Protein 6H26 (pdb70)

B-factor: mean 22.69, std 11.05, range [9.01, 109.98]

Nearest PDB structures (foldseek):
  6h26-assembly1_A-2  TM=1.004E+00  e=1.881E-58  Oryctolagus cuniculus
  8it4-assembly1_A  TM=9.981E-01  e=3.079E-47  Homo sapiens
  6isn-assembly1_B  TM=9.881E-01  e=1.073E-46  Homo sapiens
  4odi-assembly1_C  TM=9.569E-01  e=5.413E-38  Toxoplasma gondii ME49
  1fzt-assembly1_A  TM=9.181E-01  e=1.938E-24  Schizosaccharomyces pombe

Solvent-accessible surface area: 12271 Å² total; per-residue (Å²): 84,80,25,51,0,0,0,0,65,14,1,42,0,48,24,72,112,79,74,52,52,12,0,5,52,36,2,59,12,8,164,123,0,30,109,20,0,114,87,2,2,82,12,0,114,119,48,182,16,97,3,42,18,0,4,0,0,28,0,83,1,0,23,92,0,0,132,27,0,6,94,34,19,123,14,136,191,8,70,44,57,112,13,30,49,0,0,17,25,0,37,0,8,5,1,9,34,31,139,75,74,1,24,95,137,49,31,132,128,70,20,98,87,30,147,168,16,21,83,77,56,4,32,81,4,80,137,191,22,118,55,46,98,66,5,15,137,51,212,94,12,86,75,26,148,141,86,51,63,20,72,24,3,2,3,114,63,0,16,66,20,1,45,44,19,4,74,122,85,0,8,67,50,0,124,71,44,78,84,0,0,0,0,0,0,6,15,0,0,38,1,1,0,35,84,12,78,70,40,65,65,123,32,0,58,121,42,113,5,23,43,0,14,0,0,3,0,42,0,40,139,84,16,137,22,62,118,114,34,125,20,13,32,80,158,98,14,31,135,117,23,126,184

Sequence (243 aa):
ATHRLVMMVVRHGESTWNQENRFCGWFDAELSEKGAEEEAKRRGAVAIKDAKMMEFDICYTSVLKRAIRTLWTILDGTDDQMWLPVVRTWRLNERRHYGGLTGLNKAETAAKHGEEQVKIWRRSFDIPPPPMDEKHPYYTSISKERRYAGLKPGELPTCESLKDTIARALLPFWNEEEIAPQIKAGKRVLIAAHGNSLRGIVKHLEGMMSDQAIMMELNLPTGIPIVYEELDQALKPTKPMRFLGDEETVRKAME

InterPro domains:
  IPR001345 Phosphoglycerate/bisphosphoglycerate mutase, active site [PS00175] (8-17)
  IPR005952 Phosphoglycerate mutase 1 [MF_01039] (3-233)
  IPR005952 Phosphoglycerate mutase 1 [PTHR11931] (3-251)
  IPR005952 Phosphoglycerate mutase 1 [TIGR01258] (5-251)
  IPR013078 Histidine phosphatase superfamily, clade-1 [PF00300] (6-212)
  IPR013078 Histidine phosphatase superfamily, clade-1 [SM00855] (5-193)
  IPR013078 Histidine phosphatase superfamily, clade-1 [cd07067] (5-228)
  IPR029033 Histidine phosphatase superfamily [G3DSA:3.40.50.1240] (1-253)
  IPR029033 Histidine phosphatase superfamily [SSF53254] (4-242)

Organism: Oryctolagus cuniculus (NCBI:txid9986)

Radius of gyration: 17.58 Å; Cα contacts (8 Å, |Δi|>4): 487; chains: 1; bounding box: 44×36×47 Å

Foldseek 3Di:
DQFKEKEAAFDDFPVVVVQAAAFQPQTARDPVRLVLLLQQLVLCLVVVDDFAEEEEEPRVSLVVSVVSNCVSNVNNVHHYYYYNLQTGFHQALSHGPHPVRCCVVPNDVRVVCLLQDQFDKHYFNDPPRPCCCVGVVPVVCVPPDPPLRGRIGHLNRSLVSLVVCCVPPVVVCRLVVGHYYYRGHLSSVLSVVCVQAVDDSNVSSVDGQDHSWMWMFDADNVRHGPDDIATTGDPVVRVVRVD

Secondary structure (DSSP, 8-state):
--EEEEEEE---BHHHHTTB--TTS-PPBPHHHHHHHHHHHHHHHHTT---SEEEE-SSHHHHHHHHHHHHHTT-TTS-EEE-GGGSPP--GGGTT-BHHHHHHHH-HHHHHHHHH-SSPPPPP--TTSTTHHHHHT-GGGTTSPTT-S-S---HHHHHHHHHHHIIIIIHHHHHTT--EEEEE-HHHHHHHHHHHHT--HHHHHT--PPBS--EEEEE-TTS-BSS--EE-S-HHHHHHHH-

CATH classification: 3.40.50.1240

Structure (mmCIF, N/CA/C/O backbone):
data_6H26
#
_entry.id   6H26
#
_cell.length_a   71.308
_cell.length_b   71.308
_cell.length_c   112.480
_cell.angle_alpha   90.00
_cell.angle_beta   90.00
_cell.angle_gamma   90.00
#
_symmetry.space_group_name_H-M   'P 41 21 2'
#
loop_
_entity.id
_entity.type
_entity.pdbx_description
1 polymer 'Phosphoglycerate mutase'
2 non-polymer 1,2-ETHANEDIOL
3 non-polymer 'CHLORIDE ION'
4 water water
#
loop_
_atom_site.group_PDB
_atom_site.id
_atom_site.type_symbol
_atom_site.label_atom_id
_atom_site.label_alt_id
_atom_site.label_comp_id
_atom_site.label_asym_id
_atom_site.label_entity_id
_atom_site.label_seq_id
_atom_site.pdbx_PDB_ins_code
_atom_site.Cartn_x
_atom_site.Cartn_y
_atom_site.Cartn_z
_atom_site.occupancy
_atom_site.B_iso_or_equiv
_atom_site.auth_seq_id
_atom_site.auth_comp_id
_atom_site.auth_asym_id
_atom_site.auth_atom_id
_atom_site.pdbx_PDB_model_num
ATOM 1 N N . ALA A 1 2 ? -2.478 18.050 55.226 1.00 30.26 2 ALA A N 1
ATOM 2 C CA . ALA A 1 2 ? -2.419 17.146 54.070 1.00 28.18 2 ALA A CA 1
ATOM 3 C C . ALA A 1 2 ? -3.737 16.429 53.818 1.00 26.35 2 ALA A C 1
ATOM 4 O O . ALA A 1 2 ? -4.298 15.828 54.722 1.00 29.26 2 ALA A O 1
ATOM 11 N N . THR A 1 3 ? -4.194 16.455 52.563 1.00 23.13 3 THR A N 1
ATOM 12 C CA . THR A 1 3 ? -5.474 15.896 52.151 1.00 21.41 3 THR A CA 1
ATOM 13 C C . THR A 1 3 ? -5.329 14.949 50.955 1.00 18.85 3 THR A C 1
ATOM 14 O O . THR A 1 3 ? -6.111 14.000 50.822 1.00 22.79 3 THR A O 1
ATOM 25 N N . HIS A 1 4 ? -4.365 15.196 50.067 1.00 16.86 4 HIS A N 1
ATOM 26 C CA . HIS A 1 4 ? -4.256 14.471 48.808 1.00 15.58 4 HIS A CA 1
ATOM 27 C C . HIS A 1 4 ? -2.834 13.972 48.616 1.00 15.77 4 HIS A C 1
ATOM 28 O O . HIS A 1 4 ? -1.875 14.649 48.982 1.00 18.76 4 HIS A O 1
ATOM 42 N N . ARG A 1 5 ? -2.696 12.812 48.011 1.00 15.06 5 ARG A N 1
ATOM 43 C CA . ARG A 1 5 ? -1.400 12.227 47.750 1.00 14.58 5 ARG A CA 1
ATOM 44 C C . ARG A 1 5 ? -1.213 12.220 46.234 1.00 13.53 5 ARG A C 1
ATOM 45 O O . ARG A 1 5 ? -2.084 11.722 45.515 1.00 13.59 5 ARG A O 1
ATOM 66 N N . LEU A 1 6 ? -0.077 12.742 45.766 1.00 13.37 6 LEU A N 1
ATOM 67 C CA . LEU A 1 6 ? 0.303 12.742 44.355 1.00 12.13 6 LEU A CA 1
ATOM 68 C C . LEU A 1 6 ? 1.609 11.993 44.204 1.00 11.88 6 LEU A C 1
ATOM 69 O O . LEU A 1 6 ? 2.519 12.186 44.999 1.00 13.28 6 LEU A O 1
ATOM 85 N N . VAL A 1 7 ? 1.721 11.151 43.179 1.00 12.08 7 VAL A N 1
ATOM 86 C CA . VAL A 1 7 ? 2.947 10.417 42.900 1.00 11.09 7 VAL A CA 1
ATOM 87 C C . VAL A 1 7 ? 3.411 10.757 41.497 1.00 10.66 7 VAL A C 1
ATOM 88 O O . VAL A 1 7 ? 2.606 10.752 40.564 1.00 11.56 7 VAL A O 1
ATOM 101 N N . MET A 1 8 ? 4.698 11.024 41.348 1.00 10.84 8 MET A N 1
ATOM 102 C CA A MET A 1 8 ? 5.301 11.282 40.050 0.63 11.18 8 MET A CA 1
ATOM 103 C CA B MET A 1 8 ? 5.292 11.277 40.043 0.37 12.18 8 MET A CA 1
ATOM 104 C C . MET A 1 8 ? 6.523 10.394 39.876 1.00 11.24 8 MET A C 1
ATOM 105 O O . MET A 1 8 ? 7.195 10.050 40.846 1.00 12.59 8 MET A O 1
ATOM 130 N N . VAL A 1 9 ? 6.813 10.020 38.637 1.00 11.74 9 VAL A N 1
ATOM 131 C CA A VAL A 1 9 ? 7.989 9.230 38.344 0.38 11.70 9 VAL A CA 1
ATOM 132 C CA B VAL A 1 9 ? 7.970 9.195 38.318 0.62 12.29 9 VAL A CA 1
ATOM 133 C C . VAL A 1 9 ? 8.590 9.721 37.034 1.00 11.61 9 VAL A C 1
ATOM 134 O O . VAL A 1 9 ? 7.900 9.872 36.026 1.00 11.86 9 VAL A O 1
ATOM 157 N N . ARG A 1 10 ? 9.881 9.967 37.055 1.00 11.79 10 ARG A N 1
ATOM 158 C CA . ARG A 1 10 ? 10.677 10.243 35.880 1.00 12.53 10 ARG A CA 1
ATOM 159 C C . ARG A 1 10 ? 11.107 8.898 35.302 1.00 13.28 10 ARG A C 1
ATOM 160 O O . ARG A 1 10 ? 11.612 8.038 36.022 1.00 16.56 10 ARG A O 1
ATOM 181 N N . HIS A 1 11 ? 10.963 8.723 33.999 1.00 13.22 11 HIS A N 1
ATOM 182 C CA . HIS A 1 11 ? 11.391 7.471 33.396 1.00 15.71 11 HIS A CA 1
ATOM 183 C C . HIS A 1 11 ? 12.882 7.253 33.576 1.00 17.36 11 HIS A C 1
ATOM 184 O O . HIS A 1 11 ? 13.651 8.179 33.761 1.00 18.60 11 HIS A O 1
ATOM 198 N N . GLY A 1 12 ? 13.271 5.994 33.492 1.00 26.00 12 GLY A N 1
ATOM 199 C CA . GLY A 1 12 ? 14.658 5.613 33.551 1.00 28.82 12 GLY A CA 1
ATOM 200 C C . GLY A 1 12 ? 15.386 5.829 32.240 1.00 26.13 12 GLY A C 1
ATOM 201 O O . GLY A 1 12 ? 14.874 6.370 31.262 1.00 25.14 12 GLY A O 1
ATOM 205 N N . GLU A 1 13 ? 16.617 5.375 32.248 1.00 28.19 13 GLU A N 1
ATOM 206 C CA . GLU A 1 13 ? 17.557 5.619 31.188 1.00 27.23 13 GLU A CA 1
ATOM 207 C C . GLU A 1 13 ? 16.992 5.177 29.845 1.00 23.81 13 GLU A C 1
ATOM 208 O O . GLU A 1 13 ? 16.407 4.089 29.720 1.00 20.96 13 GLU A O 1
ATOM 220 N N . SER A 1 14 ? 17.152 6.048 28.850 1.00 23.98 14 SER A N 1
ATOM 221 C CA . SER A 1 14 ? 16.884 5.718 27.459 1.00 23.03 14 SER A CA 1
ATOM 222 C C . SER A 1 14 ? 18.149 5.212 26.774 1.00 25.32 14 SER A C 1
ATOM 223 O O . SER A 1 14 ? 19.252 5.281 27.315 1.00 29.55 14 SER A O 1
ATOM 231 N N . THR A 1 15 ? 17.970 4.690 25.562 1.00 23.77 15 THR A N 1
ATOM 232 C CA . THR A 1 15 ? 19.116 4.256 24.758 1.00 27.30 15 THR A CA 1
ATOM 233 C C . THR A 1 15 ? 20.043 5.415 24.398 1.00 30.99 15 THR A C 1
ATOM 234 O O . THR A 1 15 ? 21.258 5.227 24.280 1.00 34.85 15 THR A O 1
ATOM 24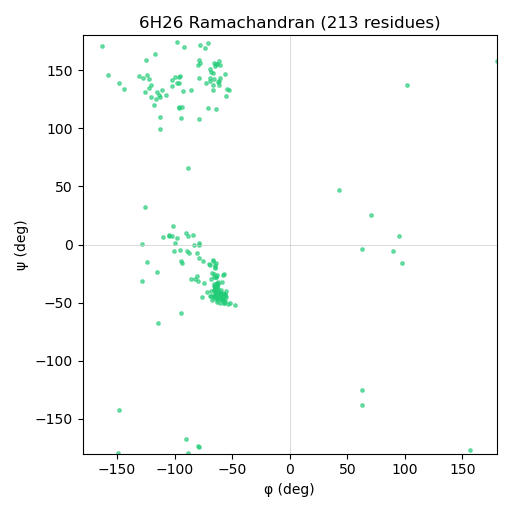5 N N . TRP A 1 16 ? 19.496 6.613 24.201 1.00 31.11 16 TRP A N 1
ATOM 246 C CA . TRP A 1 16 ? 20.319 7.752 23.822 1.00 34.30 16 TRP A CA 1
ATOM 247 C C . TRP A 1 16 ? 21.028 8.379 25.012 1.00 42.85 16 TRP A C 1
ATOM 248 O O . TRP A 1 16 ? 22.087 8.987 24.839 1.00 38.56 16 TRP A O 1
ATOM 269 N N . ASN A 1 17 ? 20.479 8.264 26.220 1.00 54.58 17 ASN A N 1
ATOM 270 C CA . ASN A 1 17 ? 21.211 8.756 27.382 1.00 67.38 17 ASN A CA 1
ATOM 271 C C . ASN A 1 17 ? 22.558 8.057 27.504 1.00 67.04 17 ASN A C 1
ATOM 272 O O . ASN A 1 17 ? 23.542 8.664 27.944 1.00 65.86 17 ASN A O 1
ATOM 283 N N . GLN A 1 18 ? 22.631 6.797 27.080 1.00 66.68 18 GLN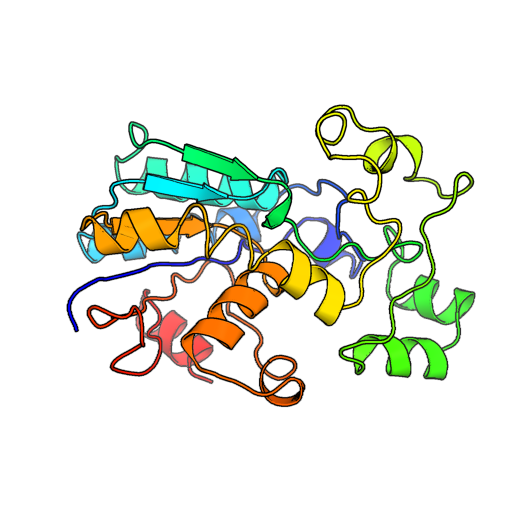 A N 1
ATOM 284 C CA . GLN A 1 18 ? 23.896 6.075 27.108 1.00 65.54 18 GLN A CA 1
ATOM 285 C C . GLN A 1 18 ? 24.890 6.647 26.103 1.00 55.49 18 GLN A C 1
ATOM 286 O O . GLN A 1 18 ? 26.101 6.584 26.329 1.00 54.74 18 GLN A O 1
ATOM 300 N N . GLU A 1 19 ? 24.401 7.204 24.997 1.00 45.61 19 GLU A N 1
ATOM 301 C CA . GLU A 1 19 ? 25.233 7.836 23.978 1.00 38.24 19 GLU A CA 1
ATOM 302 C C . GLU A 1 19 ? 25.459 9.322 24.244 1.00 33.58 19 GLU A C 1
ATOM 303 O O . GLU A 1 19 ? 26.000 10.019 23.377 1.00 32.09 19 GLU A O 1
ATOM 315 N N . ASN A 1 20 ? 25.067 9.803 25.421 1.00 31.89 20 ASN A N 1
ATOM 316 C CA . ASN A 1 20 ? 25.071 11.219 25.763 1.00 34.43 20 ASN A CA 1
ATOM 317 C C . ASN A 1 20 ? 24.547 12.050 24.603 1.00 26.17 20 ASN A C 1
ATOM 318 O O . ASN A 1 20 ? 25.103 13.083 24.241 1.00 27.35 20 ASN A O 1
ATOM 329 N N . ARG A 1 21 ? 23.418 11.604 24.048 1.00 21.62 21 ARG A N 1
ATOM 330 C CA . ARG A 1 21 ? 22.808 12.229 22.883 1.00 20.47 21 ARG A CA 1
ATOM 331 C C . ARG A 1 21 ? 21.508 12.900 23.294 1.00 19.91 21 ARG A C 1
ATOM 332 O O . ARG A 1 21 ? 20.702 12.309 24.012 1.00 22.55 21 ARG A O 1
ATOM 353 N N . PHE A 1 22 ? 21.317 14.141 22.850 1.00 19.41 22 PHE A N 1
ATOM 354 C CA . PHE A 1 22 ? 20.101 14.881 23.152 1.00 19.42 22 PHE A CA 1
ATOM 355 C C . PHE A 1 22 ? 18.913 14.172 22.515 1.00 19.34 22 PHE A C 1
ATOM 356 O O . PHE A 1 22 ? 18.835 14.087 21.286 1.00 21.05 22 PHE A O 1
ATOM 373 N N . CYS A 1 23 ? 17.964 13.684 23.310 1.00 17.84 23 CYS A N 1
ATOM 374 C CA . CYS A 1 23 ? 16.797 13.015 22.740 1.00 17.99 23 CYS A CA 1
ATOM 375 C C . CYS A 1 23 ? 15.659 14.007 22.595 1.00 15.20 23 CYS A C 1
ATOM 376 O O . CYS A 1 23 ? 15.181 14.234 21.489 1.00 18.41 23 CYS A O 1
ATOM 384 N N . GLY A 1 24 ? 15.219 14.618 23.681 1.00 15.56 24 GLY A N 1
ATOM 385 C CA . GLY A 1 24 ? 14.140 15.582 23.539 1.00 15.32 24 GLY A CA 1
ATOM 386 C C . GLY A 1 24 ? 12.887 14.897 23.029 1.00 14.09 24 GLY A C 1
ATOM 387 O O . GLY A 1 24 ? 12.391 13.939 23.624 1.00 14.78 24 GLY A O 1
ATOM 391 N N . TRP A 1 25 ? 12.350 15.394 21.931 1.00 13.76 25 TRP A N 1
ATOM 392 C CA . TRP A 1 25 ? 11.178 14.817 21.318 1.00 13.71 25 TRP A CA 1
ATOM 393 C C . TRP A 1 25 ? 11.495 13.639 20.415 1.00 14.50 25 TRP A C 1
ATOM 394 O O . TRP A 1 25 ? 10.576 13.035 19.871 1.00 15.19 25 TRP A O 1
ATOM 415 N N . PHE A 1 26 ? 12.757 13.256 20.251 1.00 14.14 26 PHE A N 1
ATOM 416 C CA . PHE A 1 26 ? 13.035 11.987 19.601 1.00 13.88 26 PHE A CA 1
ATOM 417 C C . PHE A 1 26 ? 12.532 10.875 20.507 1.00 13.70 26 PHE A C 1
ATOM 418 O O . PHE A 1 26 ? 12.767 10.899 21.712 1.00 13.37 26 PHE A O 1
ATOM 435 N N . ASP A 1 27 ? 11.815 9.927 19.929 1.00 13.65 27 ASP A N 1
ATOM 436 C CA . ASP A 1 27 ? 11.067 8.931 20.690 1.00 13.24 27 ASP A CA 1
ATOM 437 C C . ASP A 1 27 ? 11.947 7.714 20.998 1.00 13.56 27 ASP A C 1
ATOM 438 O O . ASP A 1 27 ? 11.668 6.589 20.589 1.00 15.91 27 ASP A O 1
ATOM 447 N N . ALA A 1 28 ? 12.974 7.949 21.809 1.00 14.12 28 ALA A N 1
ATOM 448 C CA . ALA A 1 28 ? 13.940 6.922 22.193 1.00 15.87 28 ALA A CA 1
ATOM 449 C C . ALA A 1 28 ? 13.329 5.854 23.102 1.00 14.58 28 ALA A C 1
ATOM 450 O O . ALA A 1 28 ? 12.502 6.136 23.960 1.00 14.53 28 ALA A O 1
ATOM 457 N N . GLU A 1 29 ? 13.758 4.618 22.922 1.00 16.15 29 GLU A N 1
ATOM 458 C CA . GLU A 1 29 ? 13.286 3.519 23.736 1.00 16.83 29 GLU A CA 1
ATOM 459 C C . GLU A 1 29 ? 13.988 3.530 25.097 1.00 15.95 29 GLU A C 1
ATOM 460 O O . GLU A 1 29 ? 15.085 4.065 25.233 1.00 17.07 29 GLU A O 1
ATOM 472 N N . LEU A 1 30 ? 13.349 2.925 26.119 1.00 18.14 30 LEU A N 1
ATOM 473 C CA . LEU A 1 30 ? 14.068 2.606 27.358 1.00 20.46 30 LEU A CA 1
ATOM 474 C C . LEU A 1 30 ? 15.221 1.664 27.103 1.00 21.33 30 LEU A C 1
ATOM 475 O O . LEU A 1 30 ? 15.102 0.729 26.323 1.00 21.64 30 LEU A O 1
ATOM 491 N N . SER A 1 31 ? 16.319 1.861 27.826 1.00 20.01 31 SER A N 1
ATOM 492 C CA . SER A 1 31 ? 17.357 0.851 27.847 1.00 22.75 31 SER A CA 1
ATOM 493 C C . SER A 1 31 ? 16.918 -0.270 28.775 1.00 23.05 31 SER A C 1
ATOM 494 O O . SER A 1 31 ? 15.923 -0.163 29.503 1.00 22.36 31 SER A O 1
ATOM 502 N N . GLU A 1 32 ? 17.683 -1.357 28.764 1.00 25.76 32 GLU A N 1
ATOM 503 C CA . GLU A 1 32 ? 17.432 -2.422 29.725 1.00 24.55 32 GLU A CA 1
ATOM 504 C C . GLU A 1 32 ? 17.510 -1.885 31.145 1.00 23.02 32 GLU A C 1
ATOM 505 O O . GLU A 1 32 ? 16.682 -2.222 31.997 1.00 23.21 32 GLU A O 1
ATOM 517 N N . LYS A 1 33 ? 18.503 -1.050 31.427 1.00 23.38 33 LYS A N 1
ATOM 518 C CA . LYS A 1 33 ? 18.600 -0.477 32.763 1.00 24.10 33 LYS A CA 1
ATOM 519 C C . LYS A 1 33 ? 17.360 0.337 33.087 1.00 22.01 33 LYS A C 1
ATOM 520 O O . LYS A 1 33 ? 16.813 0.245 34.188 1.00 20.68 33 LYS A O 1
ATOM 539 N N . GLY A 1 34 ? 16.896 1.136 32.134 1.00 19.34 34 GLY A N 1
ATOM 540 C CA . GLY A 1 34 ? 15.709 1.936 32.372 1.00 18.06 34 GLY A CA 1
ATOM 541 C C . GLY A 1 34 ? 14.459 1.117 32.624 1.00 18.23 34 GLY A C 1
ATOM 542 O O . GLY A 1 34 ? 13.606 1.496 33.419 1.00 16.57 34 GLY A O 1
ATOM 546 N N . ALA A 1 35 ? 14.316 0.011 31.922 1.00 17.11 35 ALA A N 1
ATOM 547 C CA . ALA A 1 35 ? 13.202 -0.888 32.184 1.00 16.96 35 ALA A CA 1
ATOM 548 C C . ALA A 1 35 ? 13.285 -1.499 33.576 1.00 16.65 35 ALA A C 1
ATOM 549 O O . ALA A 1 35 ? 12.266 -1.626 34.263 1.00 17.57 35 ALA A O 1
ATOM 556 N N . GLU A 1 36 ? 14.493 -1.867 34.020 1.00 16.46 36 GLU A N 1
ATOM 557 C CA . GLU A 1 36 ? 14.649 -2.400 35.367 1.00 16.24 36 GLU A CA 1
ATOM 558 C C . GLU A 1 36 ? 14.323 -1.343 36.417 1.00 15.84 36 GLU A C 1
ATOM 559 O O . GLU A 1 36 ? 13.747 -1.662 37.460 1.00 16.97 36 GLU A O 1
ATOM 580 N N . GLU A 1 37 ? 14.714 -0.089 36.172 1.00 15.78 37 GLU A N 1
ATOM 581 C CA A GLU A 1 37 ? 14.357 0.997 37.084 0.86 16.15 37 GLU A CA 1
ATOM 582 C CA B GLU A 1 37 ? 14.360 0.989 37.089 0.14 15.51 37 GLU A CA 1
ATOM 583 C C . GLU A 1 37 ? 12.850 1.147 37.192 1.00 15.75 37 GLU A C 1
ATOM 584 O O . GLU A 1 37 ? 12.317 1.372 38.277 1.00 16.36 37 GLU A O 1
ATOM 606 N N . ALA A 1 38 ? 12.150 1.043 36.069 1.00 15.21 38 ALA A N 1
ATOM 607 C CA . ALA A 1 38 ? 10.696 1.122 36.108 1.00 14.12 38 ALA A CA 1
ATOM 608 C C . ALA A 1 38 ? 10.122 -0.017 36.930 1.00 13.95 38 ALA A C 1
ATOM 609 O O . ALA A 1 38 ? 9.174 0.174 37.688 1.00 15.16 38 ALA A O 1
ATOM 616 N N . LYS A 1 39 ? 10.656 -1.224 36.750 1.00 14.20 39 LYS A N 1
ATOM 617 C CA . LYS A 1 39 ? 10.170 -2.346 37.543 1.00 14.03 39 LYS A CA 1
ATOM 618 C C . LYS A 1 39 ? 10.427 -2.142 39.034 1.00 13.96 39 LYS A C 1
ATOM 619 O O . LYS A 1 39 ? 9.582 -2.496 39.872 1.00 14.75 39 LYS A O 1
ATOM 638 N N A ARG A 1 40 ? 11.600 -1.609 39.382 0.51 14.51 40 ARG A N 1
ATOM 639 N N B ARG A 1 40 ? 11.589 -1.586 39.393 0.49 15.73 40 ARG A N 1
ATOM 640 C CA A ARG A 1 40 ? 11.911 -1.291 40.774 0.51 14.48 40 ARG A CA 1
ATOM 641 C CA B ARG A 1 40 ? 11.873 -1.334 40.805 0.49 16.64 40 ARG A CA 1
ATOM 642 C C A ARG A 1 40 ? 10.887 -0.317 41.349 0.51 13.66 40 ARG A C 1
ATOM 643 C C B ARG A 1 40 ? 10.931 -0.287 41.386 0.49 15.11 40 ARG A C 1
ATOM 644 O O A ARG A 1 40 ? 10.347 -0.520 42.436 0.51 13.53 40 ARG A O 1
ATOM 645 O O B ARG A 1 40 ? 10.526 -0.387 42.547 0.49 16.68 40 ARG A O 1
ATOM 686 N N . GLY A 1 41 ? 10.561 0.727 40.600 1.00 13.91 41 GLY A N 1
ATOM 687 C CA . GLY A 1 41 ? 9.587 1.680 41.101 1.00 14.19 41 GLY A CA 1
ATOM 688 C C . GLY A 1 41 ? 8.218 1.050 41.264 1.00 13.72 41 GLY A C 1
ATOM 689 O O . GLY A 1 41 ? 7.506 1.363 42.212 1.00 14.91 41 GLY A O 1
ATOM 693 N N . ALA A 1 42 ? 7.846 0.151 40.345 1.00 13.80 42 ALA A N 1
ATOM 694 C CA . ALA A 1 42 ? 6.574 -0.551 40.454 1.00 13.81 42 ALA A CA 1
ATOM 695 C C . ALA A 1 42 ? 6.522 -1.365 41.739 1.00 14.07 42 ALA A C 1
ATOM 696 O O . ALA A 1 42 ? 5.509 -1.352 42.448 1.00 14.86 42 ALA A O 1
ATOM 703 N N . VAL A 1 43 ? 7.606 -2.083 42.050 1.00 13.83 43 VAL A N 1
ATOM 704 C CA . VAL A 1 43 ? 7.648 -2.878 43.271 1.00 14.96 43 VAL A CA 1
ATOM 705 C C . VAL A 1 43 ? 7.469 -1.986 44.487 1.00 15.65 43 VAL A C 1
ATOM 706 O O . VAL A 1 43 ? 6.760 -2.340 45.431 1.00 17.38 43 VAL A O 1
ATOM 719 N N . ALA A 1 44 ? 8.108 -0.819 44.486 1.00 15.06 44 ALA A N 1
ATOM 720 C CA . ALA A 1 44 ? 8.006 0.084 45.626 1.00 16.01 44 ALA A CA 1
ATOM 721 C C . ALA A 1 44 ? 6.583 0.586 45.814 1.00 15.22 44 ALA A C 1
ATOM 722 O O . ALA A 1 44 ? 6.096 0.669 46.934 1.00 17.07 44 ALA A O 1
ATOM 729 N N . ILE A 1 45 ? 5.902 0.920 44.722 1.00 14.01 45 ILE A N 1
ATOM 730 C CA . ILE A 1 45 ? 4.525 1.372 44.799 1.00 15.27 45 ILE A CA 1
ATOM 731 C C . ILE A 1 45 ? 3.626 0.246 45.299 1.00 15.35 45 ILE A C 1
ATOM 732 O O . ILE A 1 45 ? 2.768 0.466 46.152 1.00 16.42 45 ILE A O 1
ATOM 748 N N . LYS A 1 46 ? 3.811 -0.970 44.772 1.00 16.13 46 LYS A N 1
ATOM 749 C CA . LYS A 1 46 ? 3.023 -2.113 45.207 1.00 17.65 46 LYS A CA 1
ATOM 750 C C . LYS A 1 46 ? 3.246 -2.378 46.685 1.00 16.84 46 LYS A C 1
ATOM 751 O O . LYS A 1 46 ? 2.298 -2.645 47.427 1.00 20.18 46 LYS A O 1
ATOM 770 N N . ASP A 1 47 ? 4.497 -2.290 47.135 1.00 15.99 47 ASP A N 1
ATOM 771 C CA . ASP A 1 47 ? 4.810 -2.597 48.523 1.00 17.55 47 ASP A CA 1
ATOM 772 C C . ASP A 1 47 ? 4.179 -1.602 49.472 1.00 19.18 47 ASP A C 1
ATOM 773 O O . ASP A 1 47 ? 3.780 -1.977 50.574 1.00 21.20 47 ASP A O 1
ATOM 782 N N . ALA A 1 48 ? 4.076 -0.343 49.046 1.00 18.45 48 ALA A N 1
ATOM 783 C CA . ALA A 1 48 ? 3.431 0.717 49.799 1.00 19.92 48 ALA A CA 1
ATOM 784 C C . ALA A 1 48 ? 1.911 0.668 49.700 1.00 19.85 48 ALA A C 1
ATOM 785 O O . ALA A 1 48 ? 1.249 1.486 50.343 1.00 22.59 48 ALA A O 1
ATOM 792 N N . LYS A 1 49 ? 1.359 -0.293 48.951 1.00 19.61 49 LYS A N 1
ATOM 793 C CA . LYS A 1 49 ? -0.086 -0.493 48.804 1.00 21.50 49 LYS A CA 1
ATOM 794 C C . LYS A 1 49 ? -0.765 0.737 48.235 1.00 19.64 49 LYS A C 1
ATOM 795 O O . LYS A 1 49 ? -1.913 1.022 48.547 1.00 23.61 49 LYS A O 1
ATOM 814 N N A MET A 1 50 ? -0.062 1.478 47.393 0.27 17.07 50 MET A N 1
ATOM 815 N N B MET A 1 50 ? -0.061 1.472 47.383 0.73 17.08 50 MET A N 1
ATOM 816 C CA A MET A 1 50 ? -0.584 2.731 46.872 0.27 16.62 50 MET A CA 1
ATOM 817 C CA B MET A 1 50 ? -0.580 2.726 46.852 0.73 16.61 50 MET A CA 1
ATOM 818 C C A MET A 1 50 ? -1.455 2.462 45.659 0.27 15.20 50 MET A C 1
ATOM 819 C C B MET A 1 50 ? -1.465 2.455 45.655 0.73 15.21 50 MET A C 1
ATOM 820 O O A MET A 1 50 ? -0.988 1.927 44.651 0.27 19.34 50 MET A O 1
ATOM 821 O O B MET A 1 50 ? -1.005 1.933 44.641 0.73 19.35 50 MET A O 1
ATOM 848 N N . GLU A 1 51 ? -2.705 2.864 45.762 1.00 14.27 51 GLU A N 1
ATOM 849 C CA . GLU A 1 51 ? -3.665 2.808 44.694 1.00 14.12 51 GLU A CA 1
ATOM 850 C C . GLU A 1 51 ? -3.735 4.156 44.005 1.00 13.98 51 GLU A C 1
ATOM 851 O O . GLU A 1 51 ? -3.726 5.200 44.662 1.00 14.48 51 GLU A O 1
ATOM 863 N N . PHE A 1 52 ? -3.940 4.124 42.698 1.00 12.42 52 PHE A N 1
ATOM 864 C CA . PHE A 1 52 ? -4.232 5.311 41.922 1.00 10.90 52 PHE A CA 1
ATOM 865 C C . PHE A 1 52 ? -5.620 5.186 41.300 1.00 11.35 52 PHE A C 1
ATOM 866 O O . PHE A 1 52 ? -6.198 4.090 41.212 1.00 13.06 52 PHE A O 1
ATOM 883 N N . ASP A 1 53 ? -6.137 6.332 40.849 1.00 11.33 53 ASP A N 1
ATOM 884 C CA . ASP A 1 53 ? -7.405 6.413 40.142 1.00 11.57 53 ASP A CA 1
ATOM 885 C C . ASP A 1 53 ? -7.265 6.884 38.705 1.00 11.27 53 ASP A C 1
ATOM 886 O O . ASP A 1 53 ? -8.146 6.601 37.894 1.00 12.66 53 ASP A O 1
ATOM 895 N N . ILE A 1 54 ? -6.198 7.603 38.370 1.00 10.88 54 ILE A N 1
ATOM 896 C CA . ILE A 1 54 ? -5.989 8.111 37.017 1.00 10.72 54 ILE A CA 1
ATOM 897 C C . ILE A 1 54 ? -4.510 8.372 36.848 1.00 10.25 54 ILE A C 1
ATOM 898 O O . ILE A 1 54 ? -3.827 8.752 37.791 1.00 10.89 54 ILE A O 1
ATOM 914 N N . CYS A 1 55 ? -4.016 8.154 35.633 1.00 10.17 55 CYS A N 1
ATOM 915 C CA . CYS A 1 55 ? -2.610 8.293 35.318 1.00 9.82 55 CYS A CA 1
ATOM 916 C C . CYS A 1 55 ? -2.418 9.204 34.125 1.00 9.72 55 CYS A C 1
ATOM 917 O O . CYS A 1 55 ? -3.201 9.157 33.176 1.00 11.14 55 CYS A O 1
ATOM 925 N N . TYR A 1 56 ? -1.350 10.000 34.178 1.00 10.16 56 TYR A N 1
ATOM 926 C CA . TYR A 1 56 ? -0.956 10.889 33.105 1.00 9.93 56 TYR A CA 1
ATOM 927 C C . TYR A 1 56 ? 0.456 10.582 32.641 1.00 9.48 56 TYR A C 1
ATOM 928 O O . TYR A 1 56 ? 1.333 10.288 33.460 1.00 10.88 56 TYR A O 1
ATOM 946 N N . THR A 1 57 ? 0.666 10.681 31.333 1.00 9.78 57 THR A N 1
ATOM 947 C CA . THR A 1 57 ? 1.983 10.507 30.742 1.00 9.79 57 THR A CA 1
ATOM 948 C C . THR A 1 57 ? 2.104 11.367 29.498 1.00 9.60 57 THR A C 1
ATOM 949 O O . THR A 1 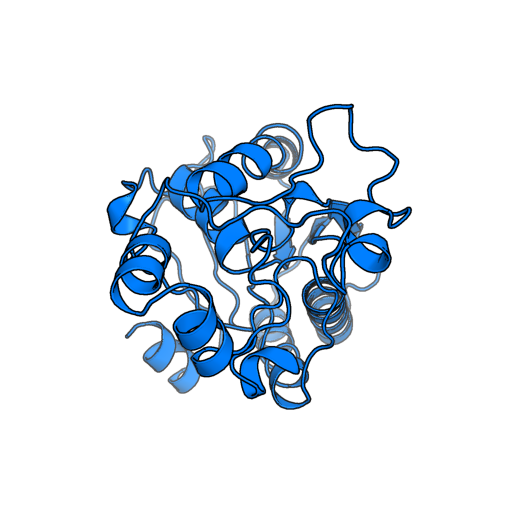57 ? 1.180 12.087 29.122 1.00 10.08 57 THR A O 1
ATOM 960 N N . SER A 1 58 ? 3.266 11.283 28.863 1.00 9.68 58 SER A N 1
ATOM 961 C CA . SER A 1 58 ? 3.551 12.031 27.648 1.00 10.00 58 SER A CA 1
ATOM 962 C C . SER A 1 58 ? 3.151 11.219 26.417 1.00 9.46 58 SER A C 1
ATOM 963 O O . SER A 1 58 ? 2.480 10.196 26.514 1.00 10.59 58 SER A O 1
ATOM 971 N N . VAL A 1 59 ? 3.587 11.665 25.236 1.00 9.64 59 VAL A N 1
ATOM 972 C CA . VAL A 1 59 ? 3.453 10.879 24.007 1.00 9.42 59 VAL A CA 1
ATOM 973 C C . VAL A 1 59 ? 4.763 10.200 23.615 1.00 9.48 59 VAL A C 1
ATOM 974 O O . VAL A 1 59 ? 4.898 9.738 22.481 1.00 11.86 59 VAL A O 1
ATOM 987 N N . LEU A 1 60 ? 5.725 10.111 24.540 1.00 10.33 60 LEU A N 1
ATOM 988 C CA . LEU A 1 60 ? 7.028 9.523 24.291 1.00 11.08 60 LEU A CA 1
ATOM 989 C C . LEU A 1 60 ? 7.105 8.172 25.002 1.00 10.17 60 LEU A C 1
ATOM 990 O O . LEU A 1 60 ? 6.785 8.050 26.197 1.00 10.21 60 LEU A O 1
ATOM 1006 N N . LYS A 1 61 ? 7.488 7.141 24.249 1.00 10.75 61 LYS A N 1
ATOM 1007 C CA . LYS A 1 61 ? 7.348 5.773 24.716 1.00 10.64 61 LYS A CA 1
ATOM 1008 C C . LYS A 1 61 ? 8.220 5.449 25.916 1.00 10.77 61 LYS A C 1
ATOM 1009 O O . LYS A 1 61 ? 7.877 4.547 26.680 1.00 11.57 61 LYS A O 1
ATOM 1028 N N . ARG A 1 62 ? 9.342 6.153 26.129 1.00 10.80 62 ARG A N 1
ATOM 1029 C CA . ARG A 1 62 ? 10.120 5.856 27.318 1.00 11.27 62 ARG A CA 1
ATOM 1030 C C . ARG A 1 62 ? 9.316 6.150 28.576 1.00 10.68 62 ARG A C 1
ATOM 1031 O O . ARG A 1 62 ? 9.470 5.459 29.583 1.00 11.43 62 ARG A O 1
ATOM 1052 N N . ALA A 1 63 ? 8.491 7.203 28.554 1.00 9.96 63 ALA A N 1
ATOM 1053 C CA . ALA A 1 63 ? 7.594 7.495 29.663 1.00 9.41 63 ALA A CA 1
ATOM 1054 C C . ALA A 1 63 ? 6.390 6.568 29.678 1.00 9.01 63 ALA A C 1
ATOM 1055 O O . ALA A 1 63 ? 6.021 6.037 30.732 1.00 10.14 63 ALA A O 1
ATOM 1062 N N . ILE A 1 64 ? 5.770 6.339 28.523 1.00 9.73 64 ILE A N 1
ATOM 1063 C CA . ILE A 1 64 ? 4.598 5.470 28.474 1.00 9.07 64 ILE A CA 1
ATOM 1064 C C . ILE A 1 64 ? 4.954 4.070 28.955 1.00 10.10 64 ILE A C 1
ATOM 1065 O O . ILE A 1 64 ? 4.200 3.456 29.717 1.00 9.79 64 ILE A O 1
ATOM 1081 N N . ARG A 1 65 ? 6.094 3.550 28.516 1.00 10.05 65 ARG A N 1
ATOM 1082 C CA . ARG A 1 65 ? 6.492 2.210 28.925 1.00 10.16 65 ARG A CA 1
ATOM 1083 C C . ARG A 1 65 ? 6.774 2.147 30.414 1.00 9.96 65 ARG A C 1
ATOM 1084 O O . ARG A 1 65 ? 6.517 1.122 31.046 1.00 10.78 65 ARG A O 1
ATOM 1105 N N . THR A 1 66 ? 7.344 3.218 30.984 1.00 10.10 66 THR A N 1
ATOM 1106 C CA . THR A 1 66 ? 7.513 3.276 32.423 1.00 10.17 66 THR A CA 1
ATOM 1107 C C . THR A 1 66 ? 6.164 3.175 33.118 1.00 10.12 66 THR A C 1
ATOM 1108 O O . THR A 1 66 ? 6.009 2.408 34.068 1.00 10.86 66 THR A O 1
ATOM 1119 N N . LEU A 1 67 ? 5.174 3.939 32.654 1.00 10.09 67 LEU A N 1
ATOM 1120 C CA . LEU A 1 67 ? 3.829 3.836 33.203 1.00 9.48 67 LEU A CA 1
ATOM 1121 C C . LEU A 1 67 ? 3.288 2.414 33.094 1.00 10.16 67 LEU A C 1
ATOM 1122 O O . LEU A 1 67 ? 2.746 1.862 34.057 1.00 10.06 67 LEU A O 1
ATOM 1138 N N . TRP A 1 68 ? 3.373 1.831 31.904 1.00 10.06 68 TRP A N 1
ATOM 1139 C CA . TRP A 1 68 ? 2.863 0.475 31.707 1.00 9.79 68 TRP A CA 1
ATOM 1140 C C . TRP A 1 68 ? 3.502 -0.502 32.676 1.00 10.07 68 TRP A C 1
ATOM 1141 O O . TRP A 1 68 ? 2.828 -1.379 33.226 1.00 10.75 68 TRP A O 1
ATOM 1162 N N . THR A 1 69 ? 4.806 -0.382 32.879 1.00 10.66 69 THR A N 1
ATOM 1163 C CA . THR A 1 69 ? 5.497 -1.273 33.810 1.00 11.07 69 THR A CA 1
ATOM 1164 C C . THR A 1 69 ? 4.962 -1.114 35.225 1.00 10.98 69 THR A C 1
ATOM 1165 O O . THR A 1 69 ? 4.775 -2.105 35.949 1.00 12.05 69 THR A O 1
ATOM 1176 N N . ILE A 1 70 ? 4.716 0.128 35.643 1.00 11.07 70 ILE A N 1
ATOM 1177 C CA . ILE A 1 70 ? 4.128 0.386 36.951 1.00 11.39 70 ILE A CA 1
ATOM 1178 C C . ILE A 1 70 ? 2.727 -0.207 37.060 1.00 11.13 70 ILE A C 1
ATOM 1179 O O . ILE A 1 70 ? 2.378 -0.821 38.068 1.00 11.55 70 ILE A O 1
ATOM 1195 N N . LEU A 1 71 ? 1.884 0.024 36.061 1.00 10.67 71 LEU A N 1
ATOM 1196 C CA . LEU A 1 71 ? 0.530 -0.518 36.108 1.00 10.17 71 LEU A CA 1
ATOM 1197 C C . LEU A 1 71 ? 0.531 -2.045 36.134 1.00 10.68 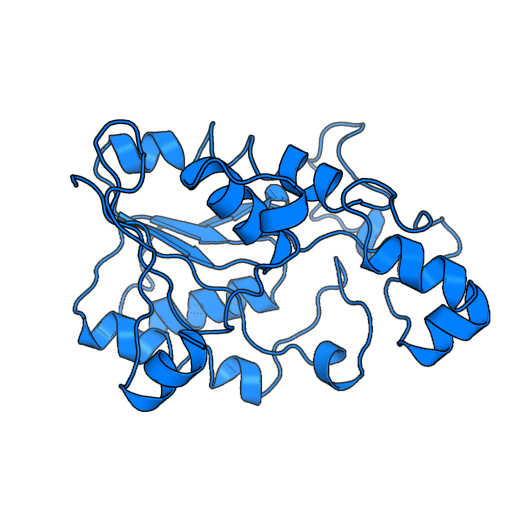71 LEU A C 1
ATOM 1198 O O . LEU A 1 71 ? -0.234 -2.658 36.884 1.00 11.50 71 LEU A O 1
ATOM 1214 N N . ASP A 1 72 ? 1.400 -2.673 35.342 1.00 10.69 72 ASP A N 1
ATOM 1215 C CA . ASP A 1 72 ? 1.490 -4.128 35.332 1.00 11.67 72 ASP A CA 1
ATOM 1216 C C . ASP A 1 72 ? 1.940 -4.635 36.698 1.00 12.36 72 ASP A C 1
ATOM 1217 O O . ASP A 1 72 ? 1.304 -5.506 37.294 1.00 13.31 72 ASP A O 1
ATOM 1226 N N . GLY A 1 73 ? 3.011 -4.049 37.241 1.00 11.91 73 GLY A N 1
ATOM 1227 C CA . GLY A 1 73 ? 3.580 -4.514 38.481 1.00 13.44 73 GLY A CA 1
ATOM 1228 C C . GLY A 1 73 ? 2.726 -4.242 39.697 1.00 14.04 73 GLY A C 1
ATOM 1229 O O . GLY A 1 73 ? 2.970 -4.831 40.740 1.00 17.50 73 GLY A O 1
ATOM 1233 N N . THR A 1 74 ? 1.747 -3.352 39.599 1.00 12.58 74 THR A N 1
ATOM 1234 C CA . THR A 1 74 ? 0.856 -3.037 40.711 1.00 12.23 74 THR A CA 1
ATOM 1235 C C . THR A 1 74 ? -0.557 -3.541 40.483 1.00 13.18 74 THR A C 1
ATOM 1236 O O . THR A 1 74 ? -1.454 -3.227 41.275 1.00 14.72 74 THR A O 1
ATOM 1247 N N . ASP A 1 75 ? -0.782 -4.301 39.415 1.00 12.73 75 ASP A N 1
ATOM 1248 C CA A ASP A 1 75 ? -2.108 -4.844 39.101 0.62 12.13 75 ASP A CA 1
ATOM 1249 C CA B ASP A 1 75 ? -2.100 -4.841 39.096 0.38 14.65 75 ASP A CA 1
ATOM 1250 C C . ASP A 1 75 ? -3.139 -3.729 38.943 1.00 12.38 75 ASP A C 1
ATOM 1251 O O . ASP A 1 75 ? -4.278 -3.850 39.384 1.00 13.91 75 ASP A O 1
ATOM 1267 N N . GLN A 1 76 ? -2.747 -2.660 38.227 1.00 11.52 76 GLN A N 1
ATOM 1268 C CA . GLN A 1 76 ? -3.596 -1.502 37.962 1.00 11.33 76 GLN A CA 1
ATOM 1269 C C . GLN A 1 76 ? -3.686 -1.218 36.461 1.00 10.52 76 GLN A C 1
ATOM 1270 O O . GLN A 1 76 ? -3.837 -0.074 36.042 1.00 10.71 76 GLN A O 1
ATOM 1284 N N . MET A 1 77 ? -3.632 -2.263 35.642 1.00 10.86 77 MET A N 1
ATOM 1285 C CA . MET A 1 77 ? -3.664 -2.081 34.202 1.00 10.43 77 MET A CA 1
ATOM 1286 C C . MET A 1 77 ? -4.982 -1.502 33.713 1.00 10.15 77 MET A C 1
ATOM 1287 O O . MET A 1 77 ? -5.034 -0.943 32.618 1.00 10.35 77 MET A O 1
ATOM 1301 N N . TRP A 1 78 ? -6.037 -1.618 34.510 1.00 10.36 78 TRP A N 1
ATOM 1302 C CA . TRP A 1 78 ? -7.364 -1.140 34.171 1.00 10.71 78 TRP A CA 1
ATOM 1303 C C . TRP A 1 78 ? -7.549 0.351 34.386 1.00 9.66 78 TRP A C 1
ATOM 1304 O O . TRP A 1 78 ? -8.602 0.865 34.027 1.00 11.34 78 TRP A O 1
ATOM 1325 N N . LEU A 1 79 ? -6.576 1.058 34.980 1.00 10.30 79 LEU A N 1
ATOM 1326 C CA . LEU A 1 79 ? -6.781 2.459 35.277 1.00 10.50 79 LEU A CA 1
ATOM 1327 C C . LEU A 1 79 ? -6.866 3.318 34.020 1.00 10.03 79 LEU A C 1
ATOM 1328 O O . LEU A 1 79 ? -6.185 3.063 33.024 1.00 10.73 79 LEU A O 1
ATOM 1344 N N . PRO A 1 80 ? -7.643 4.402 34.081 1.00 10.33 80 PRO A N 1
ATOM 1345 C CA . PRO A 1 80 ? -7.630 5.383 33.003 1.00 10.52 80 PRO A CA 1
ATOM 1346 C C . PRO A 1 80 ? -6.245 6.004 32.860 1.00 10.08 80 PRO A C 1
ATOM 1347 O O . PRO A 1 80 ? -5.609 6.390 33.844 1.00 11.08 80 PRO A O 1
ATOM 1358 N N . VAL A 1 81 ? -5.811 6.156 31.611 1.00 9.65 81 VAL A N 1
ATOM 1359 C CA . VAL A 1 81 ? -4.536 6.747 31.241 1.00 9.94 81 VAL A CA 1
ATOM 1360 C C . VAL A 1 81 ? -4.815 7.870 30.264 1.00 10.39 81 VAL A C 1
ATOM 1361 O O . VAL A 1 81 ? -5.537 7.669 29.290 1.00 10.69 81 VAL A O 1
ATOM 1374 N N . VAL A 1 82 ? -4.220 9.033 30.509 1.00 10.17 82 VAL A N 1
ATOM 1375 C CA . VAL A 1 82 ? -4.293 10.184 29.614 1.00 10.87 82 VAL A CA 1
ATOM 1376 C C . VAL A 1 82 ? -2.871 10.543 29.205 1.00 10.71 82 VAL A C 1
ATOM 1377 O O . VAL A 1 82 ? -2.011 10.749 30.064 1.00 11.53 82 VAL A O 1
ATOM 1390 N N . ARG A 1 83 ? -2.641 10.631 27.904 1.00 10.37 83 ARG A N 1
ATOM 1391 C CA . ARG A 1 83 ? -1.384 11.048 27.292 1.00 9.69 83 ARG A CA 1
ATOM 1392 C C . ARG A 1 83 ? -1.498 12.477 26.811 1.00 9.70 83 ARG A C 1
ATOM 1393 O O . ARG A 1 83 ? -2.505 12.855 26.214 1.00 10.81 83 ARG A O 1
ATOM 1414 N N . THR A 1 84 ? -0.428 13.242 26.979 1.00 10.12 84 THR A N 1
ATOM 1415 C CA . THR A 1 84 ? -0.377 14.581 26.417 1.00 10.09 84 THR A CA 1
ATOM 1416 C C . THR A 1 84 ? 1.043 14.975 26.025 1.00 10.16 84 THR A C 1
ATOM 1417 O O . THR A 1 84 ? 2.003 14.776 26.774 1.00 10.50 84 THR A O 1
ATOM 1428 N N . TRP A 1 85 ? 1.162 15.623 24.874 1.00 10.84 85 TRP A N 1
ATOM 1429 C CA . TRP A 1 85 ? 2.419 16.228 24.472 1.00 11.03 85 TRP A CA 1
ATOM 1430 C C . TRP A 1 85 ? 2.892 17.239 25.492 1.00 10.43 85 TRP A C 1
ATOM 1431 O O . TRP A 1 85 ? 4.096 17.501 25.585 1.00 11.29 85 TRP A O 1
ATOM 1452 N N . ARG A 1 86 ? 1.976 17.838 26.261 1.00 10.77 86 ARG A N 1
ATOM 1453 C CA . ARG A 1 86 ? 2.388 18.821 27.247 1.00 10.41 86 ARG A CA 1
ATOM 1454 C C . ARG A 1 86 ? 3.272 18.265 28.357 1.00 10.70 86 ARG A C 1
ATOM 1455 O O . ARG A 1 86 ? 3.934 19.058 29.043 1.00 11.23 86 ARG A O 1
ATOM 1476 N N . LEU A 1 87 ? 3.326 16.942 28.524 1.00 10.19 87 LEU A N 1
ATOM 1477 C CA . LEU A 1 87 ? 4.234 16.316 29.467 1.00 10.13 87 LEU A CA 1
ATOM 1478 C C . LEU A 1 87 ? 5.508 15.812 28.805 1.00 10.08 87 LEU A C 1
ATOM 1479 O O . LEU A 1 87 ? 6.343 15.203 29.474 1.00 10.72 87 LEU A O 1
ATOM 1495 N N . ASN A 1 88 ? 5.705 16.082 27.522 1.00 10.36 88 ASN A N 1
ATOM 1496 C CA . ASN A 1 88 ? 6.919 15.666 26.840 1.00 10.33 88 ASN A CA 1
ATOM 1497 C C . ASN A 1 88 ? 8.151 16.299 27.478 1.00 10.57 88 ASN A C 1
ATOM 1498 O O . ASN A 1 88 ? 8.102 17.369 28.098 1.00 10.92 88 ASN A O 1
ATOM 1509 N N . GLU A 1 89 ? 9.269 15.621 27.303 1.00 11.07 89 GLU A N 1
ATOM 1510 C CA . GLU A 1 89 ? 10.586 16.180 27.559 1.00 11.38 89 GLU A CA 1
ATOM 1511 C C . GLU A 1 89 ? 10.725 17.512 26.847 1.00 11.43 89 GLU A C 1
ATOM 1512 O O . GLU A 1 89 ? 10.032 17.793 25.866 1.00 11.94 89 GLU A O 1
ATOM 1524 N N A ARG A 1 90 ? 11.632 18.332 27.334 0.51 12.09 90 ARG A N 1
ATOM 1525 N N B ARG A 1 90 ? 11.653 18.328 27.318 0.49 13.52 90 ARG A N 1
ATOM 1526 C CA A ARG A 1 90 ? 12.034 19.540 26.634 0.51 11.96 90 ARG A CA 1
ATOM 1527 C CA B ARG A 1 90 ? 11.973 19.563 26.623 0.49 14.22 90 ARG A CA 1
ATOM 1528 C C A ARG A 1 90 ? 12.398 19.238 25.181 0.51 12.19 90 ARG A C 1
ATOM 1529 C C B ARG A 1 90 ? 12.411 19.268 25.193 0.49 13.20 90 ARG A C 1
ATOM 1530 O O A ARG A 1 90 ? 13.039 18.230 24.875 0.51 13.15 90 ARG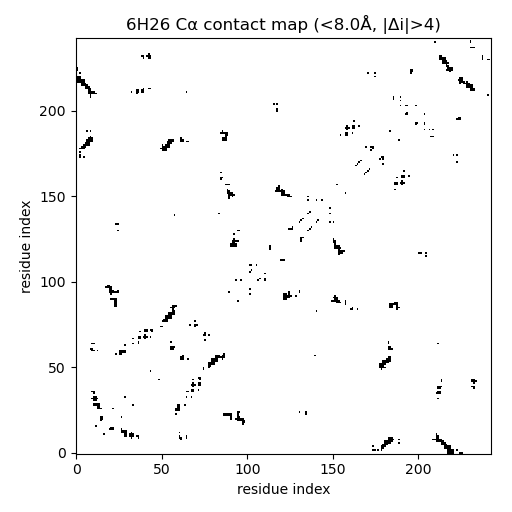 A O 1
ATOM 1531 O O B ARG A 1 90 ? 13.116 18.293 24.919 0.49 14.02 90 ARG A O 1
ATOM 1572 N N . HIS A 1 91 ? 11.979 20.121 24.275 1.00 13.00 91 HIS A N 1
ATOM 1573 C CA . HIS A 1 91 ? 12.367 20.028 22.873 1.00 13.29 91 HIS A CA 1
ATOM 1574 C C . HIS A 1 91 ? 13.733 20.694 22.703 1.00 13.38 91 HIS A C 1
ATOM 1575 O O . HIS A 1 91 ? 13.865 21.911 22.868 1.00 15.10 91 HIS A O 1
ATOM 1589 N N . TYR A 1 92 ? 14.757 19.895 22.381 1.00 13.25 92 TYR A N 1
ATOM 1590 C CA . TYR A 1 92 ? 16.122 20.376 22.247 1.00 13.47 92 TYR A CA 1
ATOM 1591 C C . TYR A 1 92 ? 16.437 20.960 20.880 1.00 15.08 92 TYR A C 1
ATOM 1592 O O . TYR A 1 92 ? 17.590 21.313 20.617 1.00 15.19 92 TYR A O 1
ATOM 1610 N N . GLY A 1 93 ? 15.441 21.131 20.024 1.00 15.42 93 GLY A N 1
ATOM 1611 C CA . GLY A 1 93 ? 15.658 21.887 18.811 1.00 16.58 93 GLY A CA 1
ATOM 1612 C C . GLY A 1 93 ? 16.688 21.231 17.929 1.00 16.85 93 GLY A C 1
ATOM 1613 O O . GLY A 1 93 ? 16.735 20.002 17.779 1.00 16.55 93 GLY A O 1
ATOM 1617 N N . GLY A 1 94 ? 17.562 22.057 17.359 1.00 16.40 94 GLY A N 1
ATOM 1618 C CA . GLY A 1 94 ? 18.577 21.530 16.473 1.00 17.39 94 GLY A CA 1
ATOM 1619 C C . GLY A 1 94 ? 19.605 20.658 17.147 1.00 17.94 94 GLY A C 1
ATOM 1620 O O . GLY A 1 94 ? 20.335 19.958 16.446 1.00 19.87 94 GLY A O 1
ATOM 1624 N N . LEU A 1 95 ? 19.676 20.661 18.480 1.00 17.12 95 LEU A N 1
ATOM 1625 C CA . LEU A 1 95 ? 20.610 19.788 19.178 1.00 16.34 95 LEU A CA 1
ATOM 1626 C C . LEU A 1 95 ? 20.139 18.348 19.201 1.00 17.36 95 LEU A C 1
ATOM 1627 O O . LEU A 1 95 ? 20.940 17.459 19.508 1.00 17.84 95 LEU A O 1
ATOM 1643 N N . THR A 1 96 ? 18.870 18.114 18.872 1.00 16.28 96 THR A N 1
ATOM 1644 C CA . THR A 1 96 ? 18.303 16.772 18.901 1.00 16.33 96 THR A CA 1
ATOM 1645 C C . THR A 1 96 ? 19.140 15.841 18.037 1.00 17.54 96 THR A C 1
ATOM 1646 O O . THR A 1 96 ? 19.427 16.149 16.886 1.00 18.38 96 THR A O 1
ATOM 1657 N N . GLY A 1 97 ? 19.552 14.709 18.614 1.00 16.68 97 GLY A N 1
ATOM 1658 C CA . GLY A 1 97 ? 20.314 13.715 17.897 1.00 18.94 97 GLY A CA 1
ATOM 1659 C C . GLY A 1 97 ? 21.813 13.888 17.939 1.00 20.11 97 GLY A C 1
ATOM 1660 O O . GLY A 1 97 ? 22.525 12.995 17.473 1.00 22.29 97 GLY A O 1
ATOM 1664 N N . LEU A 1 98 ? 22.319 14.974 18.510 1.00 18.24 98 LEU A N 1
ATOM 1665 C CA . LEU A 1 98 ? 23.751 15.195 18.654 1.00 18.33 98 LEU A CA 1
ATOM 1666 C C . LEU A 1 98 ? 24.229 14.734 20.030 1.00 18.61 98 LEU A C 1
ATOM 1667 O O . LEU A 1 98 ? 23.529 14.880 21.041 1.00 20.69 98 LEU A O 1
ATOM 1683 N N . ASN A 1 99 ? 25.451 14.207 20.070 1.00 17.92 99 ASN A N 1
ATOM 1684 C CA . ASN A 1 99 ? 26.079 13.937 21.358 1.00 18.20 99 ASN A CA 1
ATOM 1685 C C . ASN A 1 99 ? 26.832 15.180 21.837 1.00 18.31 99 ASN A C 1
ATOM 1686 O O . ASN A 1 99 ? 26.818 16.226 21.189 1.00 18.16 99 ASN A O 1
ATOM 1697 N N . LYS A 1 100 ? 27.475 15.081 22.997 1.00 18.36 100 LYS A N 1
ATOM 1698 C CA . LYS A 1 100 ? 28.100 16.255 23.597 1.00 19.17 100 LYS A CA 1
ATOM 1699 C C . LYS A 1 100 ? 29.222 16.803 22.722 1.00 18.46 100 LYS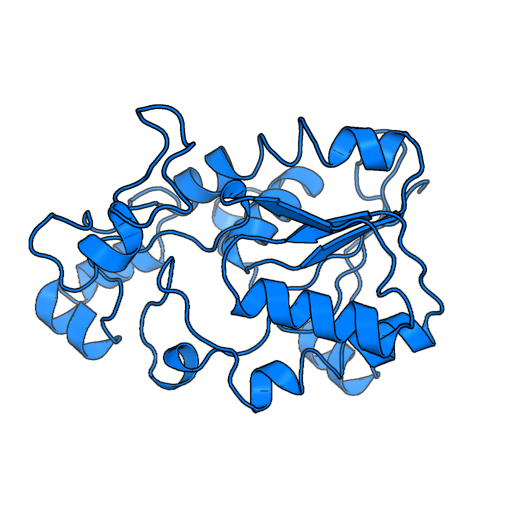 A C 1
ATOM 1700 O O . LYS A 1 100 ? 29.301 18.010 22.486 1.00 18.61 100 LYS A O 1
ATOM 1719 N N . ALA A 1 101 ? 30.086 15.931 22.211 1.00 18.60 101 ALA A N 1
ATOM 1720 C CA . ALA A 1 101 ? 31.170 16.390 21.353 1.00 18.47 101 ALA A CA 1
ATOM 1721 C C . ALA A 1 101 ? 30.638 17.019 20.077 1.00 17.49 101 ALA A C 1
ATOM 1722 O O . ALA A 1 101 ? 31.137 18.058 19.645 1.00 18.47 101 ALA A O 1
ATOM 1729 N N . GLU A 1 102 ? 29.637 16.402 19.451 1.00 17.46 102 GLU A N 1
ATOM 1730 C CA . GLU A 1 102 ? 29.088 16.954 18.216 1.00 18.31 102 GLU A CA 1
ATOM 1731 C C . GLU A 1 102 ? 28.448 18.310 18.460 1.00 17.94 102 GLU A C 1
ATOM 1732 O O . GLU A 1 102 ? 28.594 19.229 17.647 1.00 18.90 102 GLU A O 1
ATOM 1744 N N . THR A 1 103 ? 27.763 18.457 19.595 1.00 16.67 103 THR A N 1
ATOM 1745 C CA . THR A 1 103 ? 27.135 19.721 19.930 1.00 16.15 103 THR A CA 1
ATOM 1746 C C . THR A 1 103 ? 28.184 20.806 20.096 1.00 16.69 103 THR A C 1
ATOM 1747 O O . THR A 1 103 ? 28.034 21.917 19.592 1.00 16.91 103 THR A O 1
ATOM 1758 N N . ALA A 1 104 ? 29.252 20.493 20.815 1.00 16.58 104 ALA A N 1
ATOM 1759 C CA . ALA A 1 104 ? 30.309 21.460 21.055 1.00 16.53 104 ALA A CA 1
ATOM 1760 C C . ALA A 1 104 ? 31.019 21.839 19.760 1.00 15.70 104 ALA A C 1
ATOM 1761 O O . ALA A 1 104 ? 31.342 23.016 19.541 1.00 17.48 104 ALA A O 1
ATOM 1768 N N . ALA A 1 105 ? 31.282 20.855 18.895 1.00 16.58 105 ALA A N 1
ATOM 1769 C CA . ALA A 1 105 ? 31.969 21.130 17.637 1.00 17.09 105 ALA A CA 1
ATOM 1770 C C . ALA A 1 105 ? 31.123 22.015 16.738 1.00 17.01 105 ALA A C 1
ATOM 1771 O O . ALA A 1 105 ? 31.649 22.850 15.998 1.00 17.21 105 ALA A O 1
ATOM 1778 N N . LYS A 1 106 ? 29.804 21.815 16.754 1.00 16.74 106 LYS A N 1
ATOM 1779 C CA . LYS A 1 106 ? 28.909 22.534 15.863 1.00 17.27 106 LYS A CA 1
ATOM 1780 C C . LYS A 1 106 ? 28.548 23.913 16.387 1.00 16.51 106 LYS A C 1
ATOM 1781 O O . LYS A 1 106 ? 28.319 24.809 15.574 1.00 18.35 106 LYS A O 1
ATOM 1800 N N . HIS A 1 107 ? 28.515 24.117 17.706 1.00 15.92 107 HIS A N 1
ATOM 1801 C CA . HIS A 1 107 ? 27.973 25.343 18.265 1.00 17.41 107 HIS A CA 1
ATOM 1802 C C . HIS A 1 107 ? 28.911 26.112 19.182 1.00 17.27 107 HIS A C 1
ATOM 1803 O O . HIS A 1 107 ? 28.653 27.296 19.423 1.00 19.74 107 HIS A O 1
ATOM 1817 N N . GLY A 1 108 ? 30.003 25.507 19.651 1.00 16.52 108 GLY A N 1
ATOM 1818 C CA . GLY A 1 108 ? 30.956 26.189 20.505 1.00 17.58 108 GLY A CA 1
ATOM 1819 C C . GLY A 1 108 ? 30.797 25.826 21.965 1.00 16.64 108 GLY A C 1
ATOM 1820 O O . GLY A 1 108 ? 29.676 25.752 22.466 1.00 17.04 108 GLY A O 1
ATOM 1824 N N . GLU A 1 109 ? 31.910 25.600 22.668 1.00 17.37 109 GLU A N 1
ATOM 1825 C CA . GLU A 1 109 ? 31.848 25.129 24.049 1.00 19.35 109 GLU A CA 1
ATOM 1826 C C . GLU A 1 109 ? 31.227 26.167 24.977 1.00 17.96 109 GLU A C 1
ATOM 1827 O O . GLU A 1 109 ? 30.401 25.831 25.842 1.00 19.23 109 GLU A O 1
ATOM 1839 N N . GLU A 1 110 ? 31.645 27.424 24.855 1.00 17.91 110 GLU A N 1
ATOM 1840 C CA . GLU A 1 110 ? 31.078 28.465 25.700 1.00 17.83 110 GLU A CA 1
ATOM 1841 C C . GLU A 1 110 ? 29.605 28.671 25.398 1.00 17.54 110 GLU A C 1
ATOM 1842 O O . GLU A 1 110 ? 28.801 28.878 26.315 1.00 19.24 110 GLU A O 1
ATOM 1854 N N . GLN A 1 111 ? 29.226 28.599 24.128 1.00 17.61 111 GLN A N 1
ATOM 1855 C CA . GLN A 1 111 ? 27.825 28.770 23.772 1.00 16.46 111 GLN A CA 1
ATOM 1856 C C . GLN A 1 111 ? 26.984 27.654 24.363 1.00 17.46 111 GLN A C 1
ATOM 1857 O O . GLN A 1 111 ? 25.880 27.893 24.874 1.00 17.76 111 GLN A O 1
ATOM 1871 N N . VAL A 1 112 ? 27.473 26.420 24.270 1.00 17.70 112 VAL A N 1
ATOM 1872 C CA . VAL A 1 112 ? 26.729 25.282 24.795 1.00 18.93 112 VAL A CA 1
ATOM 1873 C C . VAL A 1 112 ? 26.605 25.403 26.301 1.00 18.73 112 VAL A C 1
ATOM 1874 O O . VAL A 1 112 ? 25.566 25.084 26.866 1.00 19.09 112 VAL A O 1
ATOM 1887 N N . LYS A 1 113 ? 27.645 25.912 26.968 1.00 19.30 113 LYS A N 1
ATOM 1888 C CA . LYS A 1 113 ? 27.565 26.122 28.405 1.00 19.69 113 LYS A CA 1
ATOM 1889 C C . LYS A 1 113 ? 26.485 27.139 28.747 1.00 17.42 113 LYS A C 1
ATOM 1890 O O . LYS A 1 113 ? 25.709 26.942 29.696 1.00 20.20 113 LYS A O 1
ATOM 1909 N N . ILE A 1 114 ? 26.401 28.228 27.979 1.00 18.89 114 ILE A N 1
ATOM 1910 C CA . ILE A 1 114 ? 25.340 29.202 28.195 1.00 19.38 114 ILE A CA 1
ATOM 1911 C C . ILE A 1 114 ? 23.981 28.528 28.121 1.00 18.02 114 ILE A C 1
ATOM 1912 O O . ILE A 1 114 ? 23.128 28.717 29.000 1.00 19.32 114 ILE A O 1
ATOM 1928 N N . TRP A 1 115 ? 23.761 27.723 27.075 1.00 17.78 115 TRP A N 1
ATOM 1929 C CA . TRP A 1 115 ? 22.469 27.069 26.911 1.00 17.22 115 TRP A CA 1
ATOM 1930 C C . TRP A 1 115 ? 22.203 26.099 28.053 1.00 16.22 115 TRP A C 1
ATOM 1931 O O . TRP A 1 115 ? 21.083 26.022 28.561 1.00 18.36 115 TRP A O 1
ATOM 1952 N N . ARG A 1 116 ? 23.221 25.333 28.456 1.00 16.68 116 ARG A N 1
ATOM 1953 C CA . ARG A 1 116 ? 23.050 24.333 29.512 1.00 18.84 116 ARG A CA 1
ATOM 1954 C C . ARG A 1 116 ? 22.689 24.976 30.837 1.00 18.34 116 ARG A C 1
ATOM 1955 O O . ARG A 1 116 ? 21.887 24.417 31.599 1.00 20.82 116 ARG A O 1
ATOM 1976 N N . ARG A 1 117 ? 23.216 26.169 31.105 1.00 18.24 117 ARG A N 1
ATOM 1977 C CA . ARG A 1 117 ? 23.017 26.813 32.396 1.00 18.15 117 ARG A CA 1
ATOM 1978 C C . ARG A 1 117 ? 21.913 27.875 32.391 1.00 17.19 117 ARG A C 1
ATOM 1979 O O . ARG A 1 117 ? 21.643 28.495 33.424 1.00 21.87 117 ARG A O 1
ATOM 2000 N N . SER A 1 118 ? 21.247 28.083 31.269 1.00 16.68 118 SER A N 1
ATOM 2001 C CA . SER A 1 118 ? 20.237 29.113 31.134 1.00 17.24 118 SER A CA 1
ATOM 2002 C C . SER A 1 118 ? 18.843 28.543 31.346 1.00 16.72 118 SER A C 1
ATOM 2003 O O . SER A 1 118 ? 18.505 27.497 30.804 1.00 17.26 118 SER A O 1
ATOM 2011 N N . PHE A 1 119 ? 18.011 29.283 32.050 1.00 16.06 119 PHE A N 1
ATOM 2012 C CA . PHE A 1 119 ? 16.599 28.946 32.190 1.00 15.65 119 PHE A CA 1
ATOM 2013 C C . PHE A 1 119 ? 15.775 29.346 30.970 1.00 16.34 119 PHE A C 1
ATOM 2014 O O . PHE A 1 119 ? 14.765 28.708 30.657 1.00 16.64 119 PHE A O 1
ATOM 2031 N N . ASP A 1 120 ? 16.165 30.418 30.281 1.00 17.30 120 ASP A N 1
ATOM 2032 C CA . ASP A 1 120 ? 15.280 31.051 29.322 1.00 16.96 120 ASP A CA 1
ATOM 2033 C C . ASP A 1 120 ? 15.864 31.287 27.932 1.00 17.47 120 ASP A C 1
ATOM 2034 O O . ASP A 1 120 ? 15.142 31.784 27.070 1.00 19.90 120 ASP A O 1
ATOM 2043 N N . ILE A 1 121 ? 17.107 30.918 27.660 1.00 16.68 121 ILE A N 1
ATOM 2044 C CA . ILE A 1 121 ? 17.669 31.008 26.315 1.00 17.32 121 ILE A CA 1
ATOM 2045 C C . ILE A 1 121 ? 17.471 29.661 25.633 1.00 16.96 121 ILE A C 1
ATOM 2046 O O . ILE A 1 121 ? 18.012 28.661 26.110 1.00 18.95 121 ILE A O 1
ATOM 2062 N N . PRO A 1 122 ? 16.728 29.587 24.541 1.00 17.00 122 PRO A N 1
ATOM 2063 C CA . PRO A 1 122 ? 16.492 28.300 23.914 1.00 17.64 122 PRO A CA 1
ATOM 2064 C C . PRO A 1 122 ? 17.679 27.842 23.086 1.00 17.35 122 PRO A C 1
ATOM 2065 O O . PRO A 1 122 ? 18.511 28.639 22.637 1.00 17.31 122 PRO A O 1
ATOM 2076 N N . PRO A 1 123 ? 17.776 26.550 22.829 1.00 16.55 123 PRO A N 1
ATOM 2077 C CA . PRO A 1 123 ? 18.730 26.062 21.865 1.00 17.98 123 PRO A CA 1
ATOM 2078 C C . PRO A 1 123 ? 18.298 26.447 20.464 1.00 16.83 123 PRO A C 1
ATOM 2079 O O . PRO A 1 123 ? 17.196 26.979 20.278 1.00 16.46 123 PRO A O 1
ATOM 2090 N N . PRO A 1 124 ? 19.128 26.200 19.457 1.00 18.05 124 PRO A N 1
ATOM 2091 C CA . PRO A 1 124 ? 18.776 26.603 18.095 1.00 18.49 124 PRO A CA 1
ATOM 2092 C C . PRO A 1 124 ? 17.552 25.852 17.613 1.00 18.59 124 PRO A C 1
ATOM 2093 O O . PRO A 1 124 ? 17.286 24.728 18.052 1.00 17.40 124 PRO A O 1
ATOM 2104 N N . PRO A 1 125 ? 16.810 26.414 16.669 1.00 19.63 125 PRO A N 1
ATOM 2105 C CA . PRO A 1 125 ? 15.612 25.737 16.182 1.00 19.65 125 PRO A CA 1
ATOM 2106 C C . PRO A 1 125 ? 15.937 24.489 15.381 1.00 20.01 125 PRO A C 1
ATOM 2107 O O . PRO A 1 125 ? 16.986 24.371 14.748 1.00 22.27 125 PRO A O 1
ATOM 2118 N N . MET A 1 126 ? 15.011 23.542 15.434 1.00 18.40 126 MET A N 1
ATOM 2119 C CA . MET A 1 126 ? 14.999 22.412 14.512 1.00 19.84 126 MET A CA 1
ATOM 2120 C C . MET A 1 126 ? 14.417 22.891 13.192 1.00 22.19 126 MET A C 1
ATOM 2121 O O . MET A 1 126 ? 13.214 23.162 13.101 1.00 23.60 126 MET A O 1
ATOM 2135 N N . ASP A 1 127 ? 15.268 23.019 12.179 1.00 25.39 127 ASP A N 1
ATOM 2136 C CA . ASP A 1 127 ? 14.822 23.509 10.885 1.00 27.90 127 ASP A CA 1
ATOM 2137 C C . ASP A 1 127 ? 14.551 22.359 9.924 1.00 28.69 127 ASP A C 1
ATOM 2138 O O . ASP A 1 127 ? 14.796 21.188 10.222 1.00 27.99 127 ASP A O 1
ATOM 2147 N N . GLU A 1 128 ? 14.018 22.717 8.752 1.00 31.61 128 GLU A N 1
ATOM 2148 C CA . GLU A 1 128 ? 13.533 21.722 7.802 1.00 32.59 128 GLU A CA 1
ATOM 2149 C C . GLU A 1 128 ? 14.650 20.842 7.267 1.00 31.87 128 GLU A C 1
ATOM 2150 O O . GLU A 1 128 ? 14.365 19.782 6.695 1.00 33.85 128 GLU A O 1
ATOM 2162 N N . LYS A 1 129 ? 15.905 21.268 7.416 1.00 31.62 129 LYS A N 1
ATOM 2163 C CA . LYS A 1 129 ? 17.064 20.494 6.997 1.00 33.50 129 LYS A CA 1
ATOM 2164 C C . LYS A 1 129 ? 17.559 19.542 8.070 1.00 32.41 129 LYS A C 1
ATOM 2165 O O . LYS A 1 129 ? 18.435 18.718 7.794 1.00 33.31 129 LYS A O 1
ATOM 2184 N N . HIS A 1 130 ? 17.011 19.618 9.273 1.00 28.86 130 HIS A N 1
ATOM 2185 C CA . HIS A 1 130 ? 17.501 18.784 10.351 1.00 26.14 130 HIS A CA 1
ATOM 2186 C C . HIS A 1 130 ? 17.134 17.328 10.082 1.00 26.19 130 HIS A C 1
ATOM 2187 O O . HIS A 1 130 ? 16.035 17.046 9.600 1.00 25.30 130 HIS A O 1
ATOM 2201 N N . PRO A 1 131 ? 18.025 16.386 10.388 1.00 26.98 131 PRO A N 1
ATOM 2202 C CA . PRO A 1 131 ? 17.725 14.977 10.097 1.00 26.99 131 PRO A CA 1
ATOM 2203 C C . PRO A 1 131 ? 16.456 14.460 10.737 1.00 25.89 131 PRO A C 1
ATOM 2204 O O . PRO A 1 131 ? 15.878 13.489 10.238 1.00 28.20 131 PRO A O 1
ATOM 2215 N N . TYR A 1 132 ? 16.014 15.040 11.844 1.00 23.87 132 TYR A N 1
ATOM 2216 C CA . TYR A 1 132 ? 14.852 14.539 12.564 1.00 22.96 132 TYR A CA 1
ATOM 2217 C C . TYR A 1 132 ? 13.615 15.394 12.352 1.00 22.09 132 TYR A C 1
ATOM 2218 O O . TYR A 1 132 ? 12.592 15.156 12.990 1.00 22.87 132 TYR A O 1
ATOM 2236 N N . TYR A 1 133 ? 13.670 16.357 11.438 1.00 23.07 133 TYR A N 1
ATOM 2237 C CA . TYR A 1 133 ? 12.545 17.273 11.272 1.00 22.24 133 TYR A CA 1
ATOM 2238 C C . TYR A 1 133 ? 11.274 16.528 10.877 1.00 21.09 133 TYR A C 1
ATOM 2239 O O . TYR A 1 133 ? 10.218 16.718 11.484 1.00 20.95 133 TYR A O 1
ATOM 2257 N N . THR A 1 134 ? 11.342 15.671 9.864 1.00 22.29 134 THR A N 1
ATOM 2258 C CA . THR A 1 134 ? 10.122 15.019 9.409 1.00 24.03 134 THR A CA 1
ATOM 2259 C C . THR A 1 134 ? 9.562 14.099 10.479 1.00 24.52 134 THR A C 1
ATOM 2260 O O . THR A 1 134 ? 8.345 14.054 10.691 1.00 26.13 134 THR A O 1
ATOM 2271 N N . SER A 1 135 ? 10.432 13.388 11.186 1.00 23.33 135 SER A N 1
ATOM 2272 C CA . SER A 1 135 ? 9.964 12.393 12.134 1.00 23.04 135 SER A CA 1
ATOM 2273 C C . SER A 1 135 ? 9.486 12.992 13.454 1.00 18.80 135 SER A C 1
ATOM 2274 O O . SER A 1 135 ? 8.855 12.270 14.236 1.00 20.12 135 SER A O 1
ATOM 2282 N N . ILE A 1 136 ? 9.744 14.279 13.707 1.00 18.95 136 ILE A N 1
ATOM 2283 C CA . ILE A 1 136 ? 9.282 14.962 14.916 1.00 17.42 136 ILE A CA 1
ATOM 2284 C C . ILE A 1 136 ? 8.280 16.036 14.504 1.00 17.55 136 ILE A C 1
ATOM 2285 O O . ILE A 1 136 ? 7.082 15.930 14.770 1.00 16.74 136 ILE A O 1
ATOM 2301 N N . SER A 1 137 ? 8.747 17.063 13.812 1.00 18.09 137 SER A N 1
ATOM 2302 C CA . SER A 1 137 ? 7.894 18.208 13.540 1.00 19.54 137 SER A CA 1
ATOM 2303 C C . SER A 1 137 ? 6.724 17.863 12.633 1.00 20.60 137 SER A C 1
ATOM 2304 O O . SER A 1 137 ? 5.688 18.529 12.704 1.00 22.18 137 SER A O 1
ATOM 2312 N N . LYS A 1 138 ? 6.859 16.860 11.765 1.00 19.33 138 LYS A N 1
ATOM 2313 C CA . LYS A 1 138 ? 5.783 16.471 10.857 1.00 20.67 138 LYS A CA 1
ATOM 2314 C C . LYS A 1 138 ? 5.054 15.225 11.329 1.00 18.99 138 LYS A C 1
ATOM 2315 O O . LYS A 1 138 ? 4.199 14.711 10.614 1.00 21.55 138 LYS A O 1
ATOM 2334 N N . GLU A 1 139 ? 5.352 14.744 12.523 1.00 16.69 139 GLU A N 1
ATOM 2335 C CA . GLU A 1 139 ? 4.746 13.508 12.987 1.00 15.44 139 GLU A CA 1
ATOM 2336 C C . GLU A 1 139 ? 3.280 13.725 13.341 1.00 13.86 139 GLU A C 1
ATOM 2337 O O . GLU A 1 139 ? 2.909 14.723 13.954 1.00 14.44 139 GLU A O 1
ATOM 2349 N N . ARG A 1 140 ? 2.446 12.764 12.970 1.00 14.37 140 ARG A N 1
ATOM 2350 C CA . ARG A 1 140 ? 1.010 12.953 13.100 1.00 13.84 140 ARG A CA 1
ATOM 2351 C C . ARG A 1 140 ? 0.536 13.081 14.539 1.00 13.28 140 ARG A C 1
ATOM 2352 O O . ARG A 1 140 ? -0.529 13.649 14.763 1.00 14.11 140 ARG A O 1
ATOM 2373 N N . ARG A 1 141 ? 1.308 12.637 15.523 1.00 12.85 141 ARG A N 1
ATOM 2374 C CA . ARG A 1 141 ? 0.869 12.785 16.908 1.00 12.63 141 ARG A CA 1
ATOM 2375 C C . ARG A 1 141 ? 0.809 14.242 17.340 1.00 12.43 141 ARG A C 1
ATOM 2376 O O . ARG A 1 141 ? 0.193 14.515 18.360 1.00 13.83 141 ARG A O 1
ATOM 2397 N N . TYR A 1 142 ? 1.396 15.171 16.588 1.00 12.40 142 TYR A N 1
ATOM 2398 C CA . TYR A 1 142 ? 1.323 16.593 16.903 1.00 12.71 142 TYR A CA 1
ATOM 2399 C C . TYR A 1 142 ? 0.364 17.335 15.990 1.00 13.54 142 TYR A C 1
ATOM 2400 O O . TYR A 1 142 ? 0.262 18.559 16.079 1.00 14.75 142 TYR A O 1
ATOM 2418 N N . ALA A 1 143 ? -0.386 16.632 15.146 1.00 14.22 143 ALA A N 1
ATOM 2419 C CA . ALA A 1 143 ? -1.236 17.294 14.163 1.00 16.46 143 ALA A CA 1
ATOM 2420 C C . ALA A 1 143 ? -2.422 18.013 14.796 1.00 16.74 143 ALA A C 1
ATOM 2421 O O . ALA A 1 143 ? -3.026 18.873 14.150 1.00 19.07 143 ALA A O 1
ATOM 2428 N N . GLY A 1 144 ? -2.765 17.698 16.035 1.00 16.90 144 GLY A N 1
ATOM 2429 C CA . GLY A 1 144 ? -3.861 18.337 16.721 1.00 17.87 144 GLY A CA 1
ATOM 2430 C C . GLY A 1 144 ? -3.479 19.574 17.477 1.00 16.42 144 GLY A C 1
ATOM 2431 O O . GLY A 1 144 ? -4.369 20.253 17.992 1.00 20.42 144 GLY A O 1
ATOM 2435 N N . LEU A 1 145 ? -2.197 19.902 17.546 1.00 15.47 145 LEU A N 1
ATOM 2436 C CA . LEU A 1 145 ? -1.792 21.117 18.251 1.00 15.99 145 LEU A CA 1
ATOM 2437 C C . LEU A 1 145 ? -2.335 22.326 17.516 1.00 15.67 145 LEU A C 1
ATOM 2438 O O . LEU A 1 145 ? -2.378 22.341 16.290 1.00 17.78 145 LEU A O 1
ATOM 2454 N N . LYS A 1 146 ? -2.751 23.335 18.280 1.00 17.94 146 LYS A N 1
ATOM 2455 C CA . LYS A 1 146 ? -3.226 24.552 17.669 1.00 18.84 146 LYS A CA 1
ATOM 2456 C C . LYS A 1 146 ? -2.042 25.209 16.983 1.00 18.68 146 LYS A C 1
ATOM 2457 O O . LYS A 1 146 ? -0.903 25.077 17.439 1.00 19.69 146 LYS A O 1
ATOM 2476 N N . PRO A 1 147 ? -2.276 25.904 15.880 1.00 22.39 147 PRO A N 1
ATOM 2477 C CA . PRO A 1 147 ? -1.186 26.624 15.234 1.00 24.44 147 PRO A CA 1
ATOM 2478 C C . PRO A 1 147 ? -0.487 27.514 16.247 1.00 24.57 147 PRO A C 1
ATOM 2479 O O . PRO A 1 147 ? -1.127 28.203 17.041 1.00 26.74 147 PRO A O 1
ATOM 2490 N N . GLY A 1 148 ? 0.840 27.454 16.252 1.00 25.90 148 GLY A N 1
ATOM 2491 C CA . GLY A 1 148 ? 1.652 28.180 17.196 1.00 26.93 148 GLY A CA 1
ATOM 2492 C C . GLY A 1 148 ? 2.111 27.379 18.398 1.00 23.99 148 GLY A C 1
ATOM 2493 O O . GLY A 1 148 ? 3.025 27.816 19.098 1.00 28.84 148 GLY A O 1
ATOM 2497 N N . GLU A 1 149 ? 1.509 26.224 18.669 1.00 20.77 149 GLU A N 1
ATOM 2498 C CA . GLU A 1 149 ? 1.887 25.431 19.833 1.00 19.54 149 GLU A CA 1
ATOM 2499 C C . GLU A 1 149 ? 3.056 24.505 19.555 1.00 19.15 149 GLU A C 1
ATOM 2500 O O . GLU A 1 149 ? 3.773 24.158 20.485 1.00 20.80 149 GLU A O 1
ATOM 2512 N N . LEU A 1 150 ? 3.230 24.028 18.328 1.00 18.73 150 LEU A N 1
ATOM 2513 C CA . LEU A 1 150 ? 4.318 23.089 18.046 1.00 18.41 150 LEU A CA 1
ATOM 2514 C C . LEU A 1 150 ? 5.655 23.808 18.110 1.00 18.59 150 LEU A C 1
ATOM 2515 O O . LEU A 1 150 ? 5.894 24.719 17.305 1.00 21.67 150 LEU A O 1
ATOM 2531 N N . PRO A 1 151 ? 6.555 23.448 19.018 1.00 17.54 151 PRO A N 1
ATOM 2532 C CA . PRO A 1 151 ? 7.823 24.162 19.107 1.00 17.97 151 PRO A CA 1
ATOM 2533 C C . PRO A 1 151 ? 8.805 23.704 18.059 1.00 17.45 151 PRO A C 1
ATOM 2534 O O . PRO A 1 151 ? 8.790 22.559 17.616 1.00 17.73 151 PRO A O 1
ATOM 2545 N N . THR A 1 152 ? 9.716 24.614 17.730 1.00 17.84 152 THR A N 1
ATOM 2546 C CA . THR A 1 152 ? 10.930 24.265 17.010 1.00 17.74 152 THR A CA 1
ATOM 2547 C C . THR A 1 152 ? 12.093 24.021 17.960 1.00 15.92 152 THR A C 1
ATOM 2548 O O . THR A 1 152 ? 13.130 23.492 17.540 1.00 17.04 152 THR A O 1
ATOM 2559 N N . CYS A 1 153 ? 11.938 24.422 19.221 1.00 15.55 153 CYS A N 1
ATOM 2560 C CA . CYS A 1 153 ? 12.971 24.407 20.246 1.00 14.91 153 CYS A CA 1
ATOM 2561 C C . CYS A 1 153 ? 12.316 24.960 21.497 1.00 15.10 153 CYS A C 1
ATOM 2562 O O . CYS A 1 153 ? 11.322 25.683 21.413 1.00 16.56 153 CYS A O 1
ATOM 2570 N N . GLU A 1 154 ? 12.886 24.633 22.651 1.00 14.22 154 GLU A N 1
ATOM 2571 C CA . GLU A 1 154 ? 12.361 25.128 23.914 1.00 13.57 154 GLU A CA 1
ATOM 2572 C C . GLU A 1 154 ? 13.491 25.416 24.888 1.00 14.15 154 GLU A C 1
ATOM 2573 O O . GLU A 1 154 ? 14.384 24.590 25.069 1.00 15.28 154 GLU A O 1
ATOM 2585 N N . SER A 1 155 ? 13.435 26.572 25.541 1.00 15.57 155 SER A N 1
ATOM 2586 C CA . SER A 1 155 ? 14.132 26.739 26.805 1.00 14.65 155 SER A CA 1
ATOM 2587 C C . SER A 1 155 ? 13.375 25.971 27.882 1.00 14.98 155 SER A C 1
ATOM 2588 O O . SER A 1 155 ? 12.235 25.558 27.679 1.00 14.29 155 SER A O 1
ATOM 2596 N N . LEU A 1 156 ? 13.984 25.826 29.060 1.00 14.71 156 LEU A N 1
ATOM 2597 C CA . LEU A 1 156 ? 13.251 25.241 30.172 1.00 13.55 156 LEU A CA 1
ATOM 2598 C C . LEU A 1 156 ? 12.021 26.082 30.488 1.00 13.25 156 LEU A C 1
ATOM 2599 O O . LEU A 1 156 ? 10.942 25.550 30.753 1.00 14.33 156 LEU A O 1
ATOM 2615 N N . LYS A 1 157 ? 12.149 27.398 30.411 1.00 13.98 157 LYS A N 1
ATOM 2616 C CA . LYS A 1 157 ? 11.006 28.267 30.633 1.00 15.30 157 LYS A CA 1
ATOM 2617 C C . LYS A 1 157 ? 9.860 27.910 29.685 1.00 14.46 157 LYS A C 1
ATOM 2618 O O . LYS A 1 157 ? 8.699 27.824 30.107 1.00 14.86 157 LYS A O 1
ATOM 2637 N N . ASP A 1 158 ? 10.175 27.673 28.410 1.00 15.11 158 ASP A N 1
ATOM 2638 C CA . ASP A 1 158 ? 9.161 27.296 27.422 1.00 14.28 158 ASP A CA 1
ATOM 2639 C C . ASP A 1 158 ? 8.504 25.967 27.785 1.00 13.82 158 ASP A C 1
ATOM 2640 O O . ASP A 1 158 ? 7.283 25.827 27.746 1.00 14.88 158 ASP A O 1
ATOM 2649 N N . THR A 1 159 ? 9.301 24.968 28.149 1.00 13.05 159 THR A N 1
ATOM 2650 C CA . THR A 1 159 ? 8.748 23.665 28.501 1.00 12.97 159 THR A CA 1
ATOM 2651 C C . THR A 1 159 ? 7.750 23.798 29.637 1.00 13.57 159 THR A C 1
ATOM 2652 O O . THR A 1 159 ? 6.636 23.246 29.583 1.00 13.98 159 THR A O 1
ATOM 2663 N N . ILE A 1 160 ? 8.165 24.488 30.702 1.00 13.46 160 ILE A N 1
ATOM 2664 C CA . ILE A 1 160 ? 7.310 24.670 31.863 1.00 13.11 160 ILE A CA 1
ATOM 2665 C C . ILE A 1 160 ? 6.039 25.402 31.468 1.00 13.14 160 ILE A C 1
ATOM 2666 O O . ILE A 1 160 ? 4.944 25.056 31.923 1.00 14.98 160 ILE A O 1
ATOM 2682 N N . ALA A 1 161 ? 6.156 26.414 30.610 1.00 15.08 161 ALA A N 1
ATOM 2683 C CA . ALA A 1 161 ? 4.987 27.192 30.221 1.00 15.57 161 ALA A CA 1
ATOM 2684 C C . ALA A 1 161 ? 3.939 26.379 29.464 1.00 15.09 161 ALA A C 1
ATOM 2685 O O . ALA A 1 161 ? 2.753 26.723 29.517 1.00 16.48 161 ALA A O 1
ATOM 2692 N N . ARG A 1 162 ? 4.328 25.321 28.747 1.00 14.38 162 ARG A N 1
ATOM 2693 C CA . ARG A 1 162 ? 3.339 24.471 28.084 1.00 14.04 162 ARG A CA 1
ATOM 2694 C C . ARG A 1 162 ? 2.904 23.268 28.913 1.00 13.34 162 ARG A C 1
ATOM 2695 O O . ARG A 1 162 ? 1.865 22.660 28.619 1.00 14.20 162 ARG A O 1
ATOM 2716 N N . ALA A 1 163 ? 3.654 22.910 29.957 1.00 13.21 163 ALA A N 1
ATOM 2717 C CA . ALA A 1 163 ? 3.259 21.843 30.868 1.00 13.19 163 ALA A CA 1
ATOM 2718 C C . ALA A 1 163 ? 2.245 22.325 31.894 1.00 13.06 163 ALA A C 1
ATOM 2719 O O . ALA A 1 163 ? 1.282 21.618 32.200 1.00 14.60 163 ALA A O 1
ATOM 2726 N N A LEU A 1 164 ? 2.496 23.493 32.491 0.55 15.39 164 LEU A N 1
ATOM 2727 N N B LEU A 1 164 ? 2.431 23.509 32.450 0.45 15.54 164 LEU A N 1
ATOM 2728 C CA A LEU A 1 164 ? 1.644 23.978 33.573 0.55 16.99 164 LEU A CA 1
ATOM 2729 C CA B LEU A 1 164 ? 1.592 23.927 33.567 0.45 16.37 164 LEU A CA 1
ATOM 2730 C C A LEU A 1 164 ? 0.171 24.074 33.189 0.55 16.14 164 LEU A C 1
ATOM 2731 C C B LEU A 1 164 ? 0.132 24.179 33.225 0.45 16.17 164 LEU A C 1
ATOM 2732 O O A LEU A 1 164 ? -0.670 23.650 33.996 0.55 15.43 164 LEU A O 1
ATOM 2733 O O B LEU A 1 164 ? -0.728 24.041 34.101 0.45 18.41 164 LEU A O 1
ATOM 2764 N N . PRO A 1 165 ? -0.210 24.529 31.993 1.00 16.04 165 PRO A N 1
ATOM 2765 C CA . PRO A 1 165 ? -1.633 24.581 31.663 1.00 16.95 165 PRO A CA 1
ATOM 2766 C C . PRO A 1 165 ? -2.294 23.229 31.774 1.00 16.50 165 PRO A C 1
ATOM 2767 O O . PRO A 1 165 ? -3.479 23.147 32.120 1.00 17.14 165 PRO A O 1
ATOM 2778 N N . PHE A 1 166 ? -1.569 22.152 31.467 1.00 14.22 166 PHE A N 1
ATOM 2779 C CA . PHE A 1 166 ? -2.153 20.827 31.606 1.00 14.42 166 PHE A CA 1
ATOM 2780 C C . PHE A 1 166 ? -2.387 20.500 33.075 1.00 13.26 166 PHE A C 1
ATOM 2781 O O . PHE A 1 166 ? -3.423 19.940 33.439 1.00 13.68 166 PHE A O 1
ATOM 2798 N N . TRP A 1 167 ? -1.411 20.797 33.924 1.00 14.11 167 TRP A N 1
ATOM 2799 C CA . TRP A 1 167 ? -1.618 20.666 35.360 1.00 14.28 167 TRP A CA 1
ATOM 2800 C C . TRP A 1 167 ? -2.853 21.443 35.811 1.00 13.98 167 TRP A C 1
ATOM 2801 O O . TRP A 1 167 ? -3.729 20.917 36.493 1.00 15.56 167 TRP A O 1
ATOM 2822 N N . ASN A 1 168 ? -2.938 22.706 35.434 1.00 16.43 168 ASN A N 1
ATOM 2823 C CA . ASN A 1 168 ? -3.994 23.556 35.976 1.00 18.51 168 ASN A CA 1
ATOM 2824 C C . ASN A 1 168 ? -5.368 23.136 35.484 1.00 17.68 168 ASN A C 1
ATOM 2825 O O . ASN A 1 168 ? -6.338 23.115 36.256 1.00 19.70 168 ASN A O 1
ATOM 2836 N N . GLU A 1 169 ? -5.466 22.7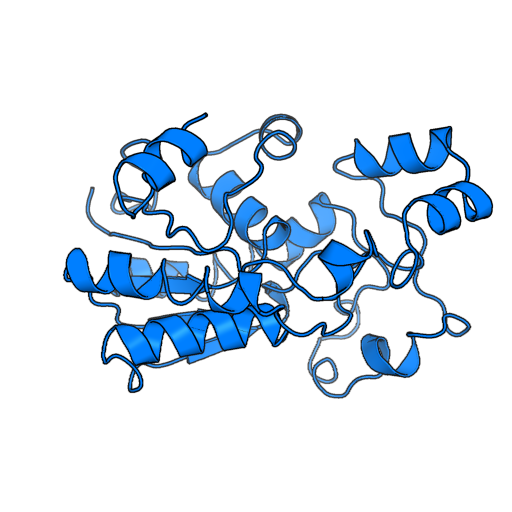62 34.219 1.00 17.23 169 GLU A N 1
ATOM 2837 C CA . GLU A 1 169 ? -6.772 22.528 33.623 1.00 17.45 169 GLU A CA 1
ATOM 2838 C C . GLU A 1 169 ? -7.241 21.085 33.711 1.00 16.91 169 GLU A C 1
ATOM 2839 O O . GLU A 1 169 ? -8.447 20.829 33.718 1.00 19.36 169 GLU A O 1
ATOM 2851 N N A GLU A 1 170 ? -6.322 20.131 33.754 0.52 14.95 170 GLU A N 1
ATOM 2852 N N B GLU A 1 170 ? -6.321 20.131 33.728 0.48 15.22 170 GLU A N 1
ATOM 2853 C CA A GLU A 1 170 ? -6.670 18.717 33.695 0.52 14.48 170 GLU A CA 1
ATOM 2854 C CA B GLU A 1 170 ? -6.668 18.718 33.708 0.48 14.91 170 GLU A CA 1
ATOM 2855 C C A GLU A 1 170 ? -6.331 17.955 34.964 0.52 14.46 170 GLU A C 1
ATOM 2856 C C B GLU A 1 170 ? -6.357 18.029 35.029 0.48 14.04 170 GLU A 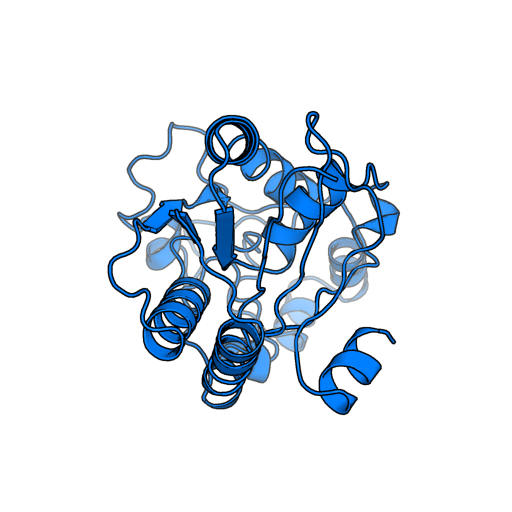C 1
ATOM 2857 O O A GLU A 1 170 ? -7.152 17.157 35.437 0.52 16.48 170 GLU A O 1
ATOM 2858 O O B GLU A 1 170 ? -7.229 17.400 35.630 0.48 15.80 170 GLU A O 1
ATOM 2881 N N . ILE A 1 171 ? -5.114 18.106 35.486 1.00 12.85 171 ILE A N 1
ATOM 2882 C CA . ILE A 1 171 ? -4.696 17.271 36.609 1.00 12.78 171 ILE A CA 1
ATOM 2883 C C . ILE A 1 171 ? -5.242 17.812 37.931 1.00 12.78 171 ILE A C 1
ATOM 2884 O O . ILE A 1 171 ? -5.822 17.073 38.741 1.00 14.08 171 ILE A O 1
ATOM 2900 N N . ALA A 1 172 ? -5.066 19.110 38.170 1.00 14.61 172 ALA A N 1
ATOM 2901 C CA . ALA A 1 172 ? -5.474 19.679 39.455 1.00 15.33 172 ALA A CA 1
ATOM 2902 C C . ALA A 1 172 ? -6.946 19.457 39.781 1.00 15.75 172 ALA A C 1
ATOM 2903 O O . ALA A 1 172 ? -7.243 19.098 40.930 1.00 15.78 172 ALA A O 1
ATOM 2910 N N . PRO A 1 173 ? -7.892 19.604 38.855 1.00 15.48 173 PRO A N 1
ATOM 2911 C CA . PRO A 1 173 ? -9.291 19.318 39.214 1.00 16.02 173 PRO A CA 1
ATOM 2912 C C . PRO A 1 173 ? -9.516 17.876 39.614 1.00 15.75 173 PRO A C 1
ATOM 2913 O O . PRO A 1 173 ? -10.365 17.610 40.459 1.00 17.02 173 PRO A O 1
ATOM 2924 N N . GLN A 1 174 ? -8.773 16.925 39.033 1.00 14.89 174 GLN A N 1
ATOM 2925 C CA . GLN A 1 174 ? -8.923 15.538 39.437 1.00 14.97 174 GLN A CA 1
ATOM 2926 C C . GLN A 1 174 ? -8.473 15.355 40.870 1.00 13.36 174 GLN A C 1
ATOM 2927 O O . GLN A 1 174 ? -9.120 14.644 41.637 1.00 15.44 174 GLN A O 1
ATOM 2941 N N . ILE A 1 175 ? -7.335 15.939 41.231 1.00 14.62 175 ILE A N 1
ATOM 2942 C CA . ILE A 1 175 ? -6.846 15.821 42.600 1.00 15.28 175 ILE A CA 1
ATOM 2943 C C . ILE A 1 175 ? -7.863 16.407 43.575 1.00 16.91 175 ILE A C 1
ATOM 2944 O O . ILE A 1 175 ? -8.191 15.806 44.603 1.00 17.91 175 ILE A O 1
ATOM 2960 N N . LYS A 1 176 ? -8.390 17.584 43.256 1.00 17.46 176 LYS A N 1
ATOM 2961 C CA . LYS A 1 176 ? -9.338 18.223 44.159 1.00 19.54 176 LYS A CA 1
ATOM 2962 C C . LYS A 1 176 ? -10.615 17.406 44.336 1.00 20.39 176 LYS A C 1
ATOM 2963 O O . LYS A 1 176 ? -11.278 17.529 45.371 1.00 25.27 176 LYS A O 1
ATOM 2982 N N . ALA A 1 177 ? -10.988 16.586 43.350 1.00 18.84 177 ALA A N 1
ATOM 2983 C CA . ALA A 1 177 ? -12.124 15.671 43.461 1.00 20.50 177 ALA A CA 1
ATOM 2984 C C . ALA A 1 177 ? -11.804 14.416 44.251 1.00 19.23 177 ALA A C 1
ATOM 2985 O O . ALA A 1 177 ? -12.675 13.558 44.381 1.00 21.59 177 ALA A O 1
ATOM 2992 N N . GLY A 1 178 ? -10.589 14.279 44.776 1.00 17.22 178 GLY A N 1
ATOM 2993 C CA . GLY A 1 178 ? -10.219 13.145 45.587 1.00 17.70 178 GLY A CA 1
ATOM 2994 C C . GLY A 1 178 ? -9.550 12.035 44.829 1.00 15.68 178 GLY A C 1
ATOM 2995 O O . GLY A 1 178 ? -9.327 10.965 45.393 1.00 19.19 178 GLY A O 1
ATOM 2999 N N . LYS A 1 179 ? -9.226 12.245 43.569 1.00 15.54 179 LYS A N 1
ATOM 3000 C CA . LYS A 1 179 ? -8.585 11.199 42.793 1.00 15.64 179 LYS A CA 1
ATOM 3001 C C . LYS A 1 179 ? -7.108 11.144 43.145 1.00 14.67 179 LYS A C 1
ATOM 3002 O O . LYS A 1 179 ? -6.483 12.168 43.423 1.00 15.85 179 LYS A O 1
ATOM 3021 N N . ARG A 1 180 ? -6.581 9.931 43.171 1.00 12.59 180 ARG A N 1
ATOM 3022 C CA . ARG A 1 180 ? -5.184 9.648 43.449 1.00 11.86 180 ARG A CA 1
ATOM 3023 C C . ARG A 1 180 ? -4.449 9.547 42.111 1.00 10.99 180 ARG A C 1
ATOM 3024 O O . ARG A 1 180 ? -4.650 8.600 41.349 1.00 12.53 180 ARG A O 1
ATOM 3045 N N . VAL A 1 181 ? -3.615 10.540 41.813 1.00 10.84 181 VAL A N 1
ATOM 3046 C CA . VAL A 1 181 ? -2.979 10.699 40.511 1.00 10.73 181 VAL A CA 1
ATOM 3047 C C . VAL A 1 181 ? -1.570 10.130 40.535 1.00 10.52 181 VAL A C 1
ATOM 3048 O O . VAL A 1 181 ? -0.809 10.327 41.502 1.00 11.29 181 VAL A O 1
ATOM 3061 N N . LEU A 1 182 ? -1.223 9.456 39.450 1.00 10.21 182 LEU A N 1
ATOM 3062 C CA . LEU A 1 182 ? 0.143 9.103 39.097 1.00 11.02 182 LEU A CA 1
ATOM 3063 C C . LEU A 1 182 ? 0.521 9.830 37.817 1.00 9.64 182 LEU A C 1
ATOM 3064 O O . LEU A 1 182 ? -0.225 9.770 36.836 1.00 10.92 182 LEU A O 1
ATOM 3080 N N . ILE A 1 183 ? 1.682 10.477 37.808 1.00 10.25 183 ILE A N 1
ATOM 3081 C CA . ILE A 1 183 ? 2.245 11.100 36.603 1.00 10.46 183 ILE A CA 1
ATOM 3082 C C . ILE A 1 183 ? 3.576 10.431 36.273 1.00 10.51 183 ILE A C 1
ATOM 3083 O O . ILE A 1 183 ? 4.475 10.420 37.105 1.00 11.95 183 ILE A O 1
ATOM 3099 N N . ALA A 1 184 ? 3.679 9.833 35.083 1.00 10.01 184 ALA A N 1
ATOM 3100 C CA . ALA A 1 184 ? 4.923 9.217 34.615 1.00 10.18 184 ALA A CA 1
ATOM 3101 C C . ALA A 1 184 ? 5.400 10.057 33.443 1.00 9.99 184 ALA A C 1
ATOM 3102 O O . ALA A 1 184 ? 4.777 10.074 32.385 1.00 10.84 184 ALA A O 1
ATOM 3109 N N . ALA A 1 185 ? 6.478 10.795 33.629 1.00 10.35 185 ALA A N 1
ATOM 3110 C CA . ALA A 1 185 ? 6.885 11.730 32.613 1.00 10.35 185 ALA A CA 1
ATOM 3111 C C . ALA A 1 185 ? 8.397 11.894 32.592 1.00 10.78 185 ALA A C 1
ATOM 3112 O O . ALA A 1 185 ? 9.123 10.909 32.730 1.00 12.33 185 ALA A O 1
ATOM 3119 N N . HIS A 1 186 ? 8.883 13.117 32.358 1.00 10.45 186 HIS A N 1
ATOM 3120 C CA . HIS A 1 186 ? 10.275 13.393 32.055 1.00 10.64 186 HIS A CA 1
ATOM 3121 C C . HIS A 1 186 ? 10.799 14.428 33.049 1.00 11.27 186 HIS A C 1
ATOM 3122 O O . HIS A 1 186 ? 10.038 15.178 33.662 1.00 12.32 186 HIS A O 1
ATOM 3136 N N . GLY A 1 187 ? 12.119 14.470 33.211 1.00 12.38 187 GLY A N 1
ATOM 3137 C CA . GLY A 1 187 ? 12.690 15.383 34.187 1.00 13.73 187 GLY A CA 1
ATOM 3138 C C . GLY A 1 187 ? 12.201 16.809 34.022 1.00 12.99 187 GLY A C 1
ATOM 3139 O O . GLY A 1 187 ? 11.790 17.455 34.982 1.00 13.85 187 GLY A O 1
ATOM 3143 N N . ASN A 1 188 ? 12.274 17.343 32.802 1.00 12.75 188 ASN A N 1
ATOM 3144 C CA . ASN A 1 188 ? 11.985 18.764 32.629 1.00 12.00 188 ASN A CA 1
ATOM 3145 C C . ASN A 1 188 ? 10.503 19.085 32.718 1.00 12.48 188 ASN A C 1
ATOM 3146 O O . ASN A 1 188 ? 10.152 20.175 33.154 1.00 13.90 188 ASN A O 1
ATOM 3157 N N . SER A 1 189 ? 9.619 18.180 32.280 1.00 12.09 189 SER A N 1
ATOM 3158 C CA . SER A 1 189 ? 8.192 18.428 32.459 1.00 12.10 189 SER A CA 1
ATOM 3159 C C . SER A 1 189 ? 7.789 18.283 33.924 1.00 11.62 189 SER A C 1
ATOM 3160 O O . SER A 1 189 ? 7.017 19.099 34.440 1.00 13.44 189 SER A O 1
ATOM 3168 N N . LEU A 1 190 ? 8.326 17.279 34.626 1.00 12.13 190 LEU A N 1
ATOM 3169 C CA . LEU A 1 190 ? 8.069 17.184 36.058 1.00 12.41 190 LEU A CA 1
ATOM 3170 C C . LEU A 1 190 ? 8.628 18.387 36.808 1.00 13.33 190 LEU A C 1
ATOM 3171 O O . LEU A 1 190 ? 8.031 18.826 37.792 1.00 13.91 190 LEU A O 1
ATOM 3187 N N . ARG A 1 191 ? 9.764 18.931 36.369 1.00 13.60 191 ARG A N 1
ATOM 3188 C CA . ARG A 1 191 ? 10.290 20.139 36.997 1.00 14.10 191 ARG A CA 1
ATOM 3189 C C . ARG A 1 191 ? 9.262 21.247 36.995 1.00 13.08 191 ARG A C 1
ATOM 3190 O O . ARG A 1 191 ? 9.169 22.026 37.946 1.00 15.22 191 ARG A O 1
ATOM 3211 N N . GLY A 1 192 ? 8.506 21.387 35.906 1.00 14.15 192 GLY A N 1
ATOM 3212 C CA . GLY A 1 192 ? 7.487 22.416 35.869 1.00 15.59 192 GLY A CA 1
ATOM 3213 C C . GLY A 1 192 ? 6.457 22.254 36.971 1.00 15.28 192 GLY A C 1
ATOM 3214 O O . GLY A 1 192 ? 6.038 23.228 37.607 1.00 16.67 192 GLY A O 1
ATOM 3218 N N . ILE A 1 193 ? 6.032 21.020 37.209 1.00 14.37 193 ILE A N 1
ATOM 3219 C CA . ILE A 1 193 ? 5.049 20.770 38.256 1.00 14.20 193 ILE A CA 1
ATOM 3220 C C . ILE A 1 193 ? 5.661 21.011 39.633 1.00 13.75 193 ILE A C 1
ATOM 3221 O O . ILE A 1 193 ? 5.070 21.695 40.465 1.00 15.08 193 ILE A O 1
ATOM 3237 N N . VAL A 1 194 ? 6.884 20.521 39.860 1.00 14.14 194 VAL A N 1
ATOM 3238 C CA . VAL A 1 194 ? 7.573 20.733 41.133 1.00 14.54 194 VAL A CA 1
ATOM 3239 C C . VAL A 1 194 ? 7.743 22.219 41.394 1.00 14.91 194 VAL A C 1
ATOM 3240 O O . VAL A 1 194 ? 7.517 22.692 42.508 1.00 15.65 194 VAL A O 1
ATOM 3253 N N . LYS A 1 195 ? 8.193 22.970 40.383 1.00 15.06 195 LYS A N 1
ATOM 3254 C CA . LYS A 1 195 ? 8.398 24.407 40.547 1.00 15.54 195 LYS A CA 1
ATOM 3255 C C . LYS A 1 195 ? 7.135 25.082 41.032 1.00 15.67 195 LYS A C 1
ATOM 3256 O O . LYS A 1 195 ? 7.177 25.948 41.917 1.00 17.06 195 LYS A O 1
ATOM 3275 N N . HIS A 1 196 ? 6.007 24.725 40.423 1.00 15.36 196 HIS A N 1
ATOM 3276 C CA . HIS A 1 196 ? 4.721 25.285 40.790 1.00 16.45 196 HIS A CA 1
ATOM 3277 C C . HIS A 1 196 ? 4.288 24.850 42.190 1.00 16.75 196 HIS A C 1
ATOM 3278 O O . HIS A 1 196 ? 3.896 25.685 43.011 1.00 18.64 196 HIS A O 1
ATOM 3292 N N . LEU A 1 197 ? 4.372 23.557 42.492 1.00 16.27 197 LEU A N 1
ATOM 3293 C CA . LEU A 1 197 ? 3.949 23.067 43.801 1.00 16.78 197 LEU A CA 1
ATOM 3294 C C . LEU A 1 197 ? 4.734 23.734 44.906 1.00 17.74 197 LEU A C 1
ATOM 3295 O O . LEU A 1 197 ? 4.171 24.080 45.944 1.00 20.29 197 LEU A O 1
ATOM 3311 N N . GLU A 1 198 ? 6.043 23.888 44.717 1.00 17.85 198 GLU A N 1
ATOM 3312 C CA . GLU A 1 198 ? 6.929 24.363 45.770 1.00 19.62 198 GLU A CA 1
ATOM 3313 C C . GLU A 1 198 ? 7.185 25.862 45.717 1.00 21.11 198 GLU A C 1
ATOM 3314 O O . GLU A 1 198 ? 7.849 26.384 46.615 1.00 24.19 198 GLU A O 1
ATOM 3326 N N . GLY A 1 199 ? 6.684 26.561 44.703 1.00 21.69 199 GLY A N 1
ATOM 3327 C CA . GLY A 1 199 ? 6.963 27.976 44.535 1.00 21.68 199 GLY A CA 1
ATOM 3328 C C . GLY A 1 199 ? 8.441 28.288 44.431 1.00 20.94 199 GLY A C 1
ATOM 3329 O O . GLY A 1 199 ? 8.921 29.227 45.058 1.00 25.49 199 GLY A O 1
ATOM 3333 N N A MET A 1 200 ? 9.173 27.524 43.633 0.64 20.20 200 MET A N 1
ATOM 3334 N N B MET A 1 200 ? 9.149 27.524 43.602 0.36 21.54 200 MET A N 1
ATOM 3335 C CA A MET A 1 200 ? 10.619 27.658 43.536 0.64 20.68 200 MET A CA 1
ATOM 3336 C CA B MET A 1 200 ? 10.596 27.620 43.456 0.36 22.29 200 MET A CA 1
ATOM 3337 C C A MET A 1 200 ? 11.010 28.685 42.490 0.64 20.20 200 MET A C 1
ATOM 3338 C C B MET A 1 200 ? 10.985 28.731 42.489 0.36 21.98 200 MET A C 1
ATOM 3339 O O A MET A 1 200 ? 10.296 28.904 41.509 0.64 19.56 200 MET A O 1
ATOM 3340 O O B MET A 1 200 ? 10.239 29.069 41.567 0.36 22.56 200 MET A O 1
ATOM 3367 N N . SER A 1 201 ? 12.189 29.274 42.687 1.00 21.95 201 SER A N 1
ATOM 3368 C CA . SER A 1 201 ? 12.774 30.166 41.695 1.00 21.06 201 SER A CA 1
ATOM 3369 C C . SER A 1 201 ? 13.261 29.401 40.459 1.00 19.15 201 SER A C 1
ATOM 3370 O O . SER A 1 201 ? 13.431 28.171 40.463 1.00 18.72 201 SER A O 1
ATOM 3378 N N . ASP A 1 202 ? 13.547 30.178 39.409 1.00 21.16 202 ASP A N 1
ATOM 3379 C CA . ASP A 1 202 ? 14.156 29.640 38.201 1.00 20.31 202 ASP A CA 1
ATOM 3380 C C . ASP A 1 202 ? 15.484 28.944 38.518 1.00 19.29 202 ASP A C 1
ATOM 3381 O O . ASP A 1 202 ? 15.737 27.827 38.063 1.00 20.18 202 ASP A O 1
ATOM 3390 N N . GLN A 1 203 ? 16.351 29.596 39.295 1.00 20.69 203 GLN A N 1
ATOM 3391 C CA . GLN A 1 203 ? 17.628 28.994 39.681 1.00 21.45 203 GLN A CA 1
ATOM 3392 C C . GLN A 1 203 ? 17.423 27.688 40.440 1.00 19.81 203 GLN A C 1
ATOM 3393 O O . GLN A 1 203 ? 18.096 26.684 40.180 1.00 20.68 203 GLN A O 1
ATOM 3407 N N . ALA A 1 204 ? 16.502 27.686 41.403 1.00 20.71 204 ALA A N 1
ATOM 3408 C CA . ALA A 1 204 ? 16.315 26.501 42.234 1.00 21.70 204 ALA A CA 1
ATOM 3409 C C . ALA A 1 204 ? 15.861 25.308 41.398 1.00 18.51 204 ALA A C 1
ATOM 3410 O O . ALA A 1 204 ? 16.304 24.171 41.607 1.00 20.43 204 ALA A O 1
ATOM 3417 N N . ILE A 1 205 ? 14.998 25.543 40.416 1.00 16.82 205 ILE A N 1
ATOM 3418 C CA . ILE A 1 205 ? 14.514 24.404 39.652 1.00 15.53 205 ILE A CA 1
ATOM 3419 C C . ILE A 1 205 ? 15.609 23.832 38.760 1.00 15.30 205 ILE A C 1
ATOM 3420 O O . ILE A 1 205 ? 15.637 22.624 38.506 1.00 16.49 205 ILE A O 1
ATOM 3436 N N A MET A 1 206 ? 16.532 24.663 38.286 0.58 16.54 206 MET A N 1
ATOM 3437 N N B MET A 1 206 ? 16.531 24.680 38.286 0.42 15.68 206 MET A N 1
ATOM 3438 C CA A MET A 1 206 ? 17.644 24.147 37.497 0.58 17.41 206 MET A CA 1
ATOM 3439 C CA B MET A 1 206 ? 17.684 24.225 37.518 0.42 15.75 206 MET A CA 1
ATOM 3440 C C A MET A 1 206 ? 18.673 23.377 38.314 0.58 17.30 206 MET A C 1
ATOM 3441 C C B MET A 1 206 ? 18.559 23.273 38.319 0.42 16.34 206 MET A C 1
ATOM 3442 O O A MET A 1 206 ? 19.510 22.691 37.720 0.58 19.27 206 MET A O 1
ATOM 3443 O O B MET A 1 206 ? 19.174 22.368 37.744 0.42 16.49 206 MET A O 1
ATOM 3469 N N . GLU A 1 207 ? 18.617 23.458 39.643 1.00 17.30 207 GLU A N 1
ATOM 3470 C CA . GLU A 1 207 ? 19.469 22.667 40.522 1.00 20.27 207 GLU A CA 1
ATOM 3471 C C . GLU A 1 207 ? 18.846 21.332 40.915 1.00 21.92 207 GLU A C 1
ATOM 3472 O O . GLU A 1 207 ? 19.511 20.519 41.572 1.00 26.02 207 GLU A O 1
ATOM 3485 N N . LEU A 1 208 ? 17.592 21.080 40.556 1.00 20.51 208 LEU A N 1
ATOM 3486 C CA . LEU A 1 208 ? 16.899 19.861 40.942 1.00 22.04 208 LEU A CA 1
ATOM 3487 C C . LEU A 1 208 ? 16.996 18.827 39.822 1.00 20.66 208 LEU A C 1
ATOM 3488 O O . LEU A 1 208 ? 16.466 19.044 38.733 1.00 24.37 208 LEU A O 1
ATOM 3504 N N . ASN A 1 209 ? 17.637 17.699 40.097 1.00 22.79 209 ASN A N 1
ATOM 3505 C CA . ASN A 1 209 ? 17.742 16.577 39.160 1.00 24.29 209 ASN A CA 1
ATOM 3506 C C . ASN A 1 209 ? 16.942 15.437 39.778 1.00 25.99 209 ASN A C 1
ATOM 3507 O O . ASN A 1 209 ? 17.423 14.737 40.667 1.00 28.18 209 ASN A O 1
ATOM 3518 N N . LEU A 1 210 ? 15.721 15.257 39.315 1.00 22.96 210 LEU A N 1
ATOM 3519 C CA . LEU A 1 210 ? 14.842 14.275 39.916 1.00 22.84 210 LEU A CA 1
ATOM 3520 C C . LEU A 1 210 ? 15.399 12.882 39.661 1.00 25.15 210 LEU A C 1
ATOM 3521 O O . LEU A 1 210 ? 15.871 12.603 38.561 1.00 23.92 210 LEU A O 1
ATOM 3537 N N . PRO A 1 211 ? 15.382 12.004 40.657 1.00 25.81 211 PRO A N 1
ATOM 3538 C CA . PRO A 1 211 ? 15.911 10.662 40.442 1.00 26.87 211 PRO A CA 1
ATOM 3539 C C . PRO A 1 211 ? 15.047 9.934 39.426 1.00 26.20 211 PRO A C 1
ATOM 3540 O O . PRO A 1 211 ? 13.872 10.254 39.247 1.00 25.90 211 PRO A O 1
ATOM 3551 N N . THR A 1 212 ? 15.646 8.967 38.733 1.00 28.75 212 THR A N 1
ATOM 3552 C CA . THR A 1 212 ? 14.951 8.233 37.683 1.00 30.47 212 THR A CA 1
ATOM 3553 C C . THR A 1 212 ? 14.376 6.928 38.197 1.00 28.48 212 THR A C 1
ATOM 3554 O O . THR A 1 212 ? 14.980 6.235 39.028 1.00 28.95 212 THR A O 1
ATOM 3565 N N . GLY A 1 213 ? 13.213 6.590 37.659 1.00 24.01 213 GLY A N 1
ATOM 3566 C CA . GLY A 1 213 ? 12.481 5.397 38.011 1.00 22.60 213 GLY A CA 1
ATOM 3567 C C . GLY A 1 213 ? 12.036 5.360 39.452 1.00 22.50 213 GLY A C 1
ATOM 3568 O O . GLY A 1 213 ? 11.324 4.431 39.817 1.00 24.28 213 GLY A O 1
ATOM 3572 N N . ILE A 1 214 ? 12.406 6.344 40.266 1.00 21.70 214 ILE A N 1
ATOM 3573 C CA . ILE A 1 214 ? 12.121 6.337 41.697 1.00 20.96 214 ILE A CA 1
ATOM 3574 C C . ILE A 1 214 ? 10.853 7.155 41.923 1.00 21.13 214 ILE A C 1
ATOM 3575 O O . ILE A 1 214 ? 10.846 8.358 41.623 1.00 21.14 214 ILE A O 1
ATOM 3591 N N . PRO A 1 215 ? 9.780 6.562 42.444 1.00 20.98 215 PRO A N 1
ATOM 3592 C CA . PRO A 1 215 ? 8.561 7.338 42.696 1.00 20.26 215 PRO A CA 1
ATOM 3593 C C . PRO A 1 215 ? 8.797 8.431 43.710 1.00 17.71 215 PRO A C 1
ATOM 3594 O O . PRO A 1 215 ? 9.503 8.255 44.712 1.00 19.24 215 PRO A O 1
ATOM 3605 N N . ILE A 1 216 ? 8.191 9.567 43.415 1.00 13.45 216 ILE A N 1
ATOM 3606 C CA . ILE A 1 216 ? 8.286 10.775 44.217 1.00 12.99 216 ILE A CA 1
ATOM 3607 C C . ILE A 1 216 ? 6.884 11.043 44.729 1.00 12.39 216 ILE A C 1
ATOM 3608 O O . ILE A 1 216 ? 5.943 11.140 43.938 1.00 13.95 216 ILE A O 1
ATOM 3624 N N . VAL A 1 217 ? 6.745 11.163 46.037 1.00 12.82 217 VAL A N 1
ATOM 3625 C CA . VAL A 1 217 ? 5.447 11.297 46.697 1.00 13.85 217 VAL A CA 1
ATOM 3626 C C . VAL A 1 217 ? 5.317 12.682 47.297 1.00 13.68 217 VAL A C 1
ATOM 3627 O O . VAL A 1 217 ? 6.176 13.109 48.080 1.00 14.82 217 VAL A O 1
ATOM 3640 N N . TYR A 1 218 ? 4.228 13.364 46.946 1.00 13.79 218 TYR A N 1
ATOM 3641 C CA . TYR A 1 218 ? 3.820 14.625 47.549 1.00 15.05 218 TYR A CA 1
ATOM 3642 C C . TYR A 1 218 ? 2.526 14.447 48.329 1.00 14.49 218 TYR A C 1
ATOM 3643 O O . TYR A 1 218 ? 1.616 13.721 47.904 1.00 15.51 218 TYR A O 1
ATOM 3661 N N A GLU A 1 219 ? 2.457 15.100 49.479 0.54 16.53 219 GLU A N 1
ATOM 3662 N N B GLU A 1 219 ? 2.419 15.181 49.427 0.46 15.37 219 GLU A N 1
ATOM 3663 C CA A GLU A 1 219 ? 1.229 15.249 50.243 0.54 17.90 219 GLU A CA 1
ATOM 3664 C CA B GLU A 1 219 ? 1.209 15.247 50.234 0.46 17.06 219 GLU A CA 1
ATOM 3665 C C A GLU A 1 219 ? 0.822 16.706 50.102 0.54 18.48 219 GLU A C 1
ATOM 3666 C C B GLU A 1 219 ? 0.756 16.697 50.233 0.46 17.23 219 GLU A C 1
ATOM 3667 O O A GLU A 1 219 ? 1.633 17.604 50.360 0.54 18.66 219 GLU A O 1
ATOM 3668 O O B GLU A 1 219 ? 1.463 17.580 50.740 0.46 17.33 219 GLU A O 1
ATOM 3691 N N . LEU A 1 220 ? -0.400 16.934 49.631 1.00 17.09 220 LEU A N 1
ATOM 3692 C CA . LEU A 1 220 ? -0.891 18.264 49.317 1.00 16.85 220 LEU A CA 1
ATOM 3693 C C . LEU A 1 220 ? -2.113 18.602 50.157 1.00 17.36 220 LEU A C 1
ATOM 3694 O O . LEU A 1 220 ? -2.946 17.743 50.448 1.00 18.67 220 LEU A O 1
ATOM 3711 N N . ASP A 1 221 ? -2.225 19.866 50.530 1.00 19.73 221 ASP A N 1
ATOM 3712 C CA . ASP A 1 221 ? -3.399 20.328 51.251 1.00 20.77 221 ASP A CA 1
ATOM 3713 C C . ASP A 1 221 ? -4.534 20.558 50.245 1.00 20.86 221 ASP A C 1
ATOM 3714 O O . ASP A 1 221 ? -4.436 20.255 49.048 1.00 20.73 221 ASP A O 1
ATOM 3723 N N . GLN A 1 222 ? -5.637 21.116 50.719 1.00 25.44 222 GLN A N 1
ATOM 3724 C CA . GLN A 1 222 ? -6.813 21.254 49.869 1.00 27.58 222 GLN A CA 1
ATOM 3725 C C . GLN A 1 222 ? -6.610 22.243 48.731 1.00 27.96 222 GLN A C 1
ATOM 3726 O O . GLN A 1 222 ? -7.326 22.167 47.728 1.00 29.86 222 GLN A O 1
ATOM 3740 N N . ALA A 1 223 ? -5.693 23.191 48.886 1.00 24.84 223 ALA A N 1
ATOM 3741 C CA . ALA A 1 223 ? -5.307 24.121 47.837 1.00 25.49 223 ALA A CA 1
ATOM 3742 C C . ALA A 1 223 ? -4.171 23.581 46.972 1.00 24.25 223 ALA A C 1
ATOM 3743 O O . ALA A 1 223 ? -3.616 24.315 46.145 1.00 25.22 223 ALA A O 1
ATOM 3750 N N . LEU A 1 224 ? -3.803 22.323 47.178 1.00 20.40 224 LEU A N 1
ATOM 3751 C CA . LEU A 1 224 ? -2.739 21.638 46.427 1.00 18.09 224 LEU A CA 1
ATOM 3752 C C . LEU A 1 224 ? -1.354 22.162 46.777 1.00 19.15 224 LEU A C 1
ATOM 3753 O O . LEU A 1 224 ? -0.419 22.001 46.000 1.00 19.78 224 LEU A O 1
ATOM 3769 N N . LYS A 1 225 ? -1.198 22.700 47.965 1.00 20.01 225 LYS A N 1
ATOM 3770 C CA . LYS A 1 225 ? 0.114 23.118 48.437 1.00 20.11 225 LYS A CA 1
ATOM 3771 C C . LYS A 1 225 ? 0.761 21.985 49.225 1.00 18.15 225 LYS A C 1
ATOM 3772 O O . LYS A 1 225 ? 0.104 21.389 50.096 1.00 19.19 225 LYS A O 1
ATOM 3791 N N . PRO A 1 226 ? 2.022 21.645 48.957 1.00 18.83 226 PRO A N 1
ATOM 3792 C CA . PRO A 1 226 ? 2.658 20.574 49.729 1.00 18.92 226 PRO A CA 1
ATOM 3793 C C . PRO A 1 226 ? 2.714 20.938 51.194 1.00 21.64 226 PRO A C 1
ATOM 3794 O O . PRO A 1 226 ? 2.953 22.088 51.550 1.00 23.06 226 PRO A O 1
ATOM 3805 N N . THR A 1 227 ? 2.485 19.948 52.042 1.00 21.97 227 THR A N 1
ATOM 3806 C CA . THR A 1 227 ? 2.542 20.128 53.485 1.00 24.16 227 THR A CA 1
ATOM 3807 C C . THR A 1 227 ? 3.846 19.639 54.079 1.00 24.00 227 THR A C 1
ATOM 3808 O O . THR A 1 227 ? 4.099 19.878 55.265 1.00 28.05 227 THR A O 1
ATOM 3819 N N . LYS A 1 228 ? 4.704 19.023 53.283 1.00 24.59 228 LYS A N 1
ATOM 3820 C CA . LYS A 1 228 ? 5.989 18.533 53.753 1.00 26.13 228 LYS A CA 1
ATOM 3821 C C . LYS A 1 228 ? 6.858 18.270 52.529 1.00 23.98 228 LYS A C 1
ATOM 3822 O O . LYS A 1 228 ? 6.381 18.379 51.396 1.00 22.69 228 LYS A O 1
ATOM 3841 N N . PRO A 1 229 ? 8.152 17.992 52.712 1.00 24.59 229 PRO A N 1
ATOM 3842 C CA . PRO A 1 229 ? 9.031 17.779 51.551 1.00 23.70 229 PRO A CA 1
ATOM 3843 C C . PRO A 1 229 ? 8.655 16.525 50.767 1.00 21.38 229 PRO A C 1
ATOM 3844 O O . PRO A 1 229 ? 8.050 15.584 51.287 1.00 21.92 229 PRO A O 1
ATOM 3855 N N . MET A 1 230 ? 9.032 16.528 49.488 1.00 22.37 230 MET A N 1
ATOM 3856 C CA . MET A 1 230 ? 8.857 15.339 48.670 1.00 21.79 230 MET A CA 1
ATOM 3857 C C . MET A 1 230 ? 9.574 14.176 49.335 1.00 19.56 230 MET A C 1
ATOM 3858 O O . MET A 1 230 ? 10.602 14.343 49.994 1.00 21.27 230 MET A O 1
ATOM 3872 N N . ARG A 1 231 ? 9.014 12.996 49.175 1.00 17.51 231 ARG A N 1
ATOM 3873 C CA . ARG A 1 231 ? 9.613 11.765 49.666 1.00 16.84 231 ARG A CA 1
ATOM 3874 C C . ARG A 1 231 ? 9.790 10.779 48.518 1.00 16.94 231 ARG A C 1
ATOM 3875 O O . ARG A 1 231 ? 8.979 10.715 47.603 1.00 18.39 231 ARG A O 1
ATOM 3896 N N . PHE A 1 232 ? 10.839 9.988 48.570 1.00 19.53 232 PHE A N 1
ATOM 3897 C CA . PHE A 1 232 ? 11.086 8.952 47.577 1.00 19.50 232 PHE A CA 1
ATOM 3898 C C . PHE A 1 232 ? 10.642 7.595 48.090 1.00 20.05 232 PHE A C 1
ATOM 3899 O O . PHE A 1 232 ? 10.795 7.296 49.278 1.00 21.42 232 PHE A O 1
ATOM 3916 N N . LEU A 1 233 ? 10.109 6.772 47.184 1.00 19.66 233 LEU A N 1
ATOM 3917 C CA . LEU A 1 233 ? 9.740 5.397 47.498 1.00 22.23 233 LEU A CA 1
ATOM 3918 C C . LEU A 1 233 ? 10.787 4.432 46.974 1.00 20.91 233 LEU A C 1
ATOM 3919 O O . LEU A 1 233 ? 11.227 4.534 45.826 1.00 22.09 233 LEU A O 1
ATOM 3935 N N . GLY A 1 234 ? 11.130 3.460 47.799 1.00 23.14 234 GLY A N 1
ATOM 3936 C CA . GLY A 1 234 ? 12.009 2.394 47.379 1.00 23.55 234 GLY A CA 1
ATOM 3937 C C . GLY A 1 234 ? 12.684 1.776 48.581 1.00 22.89 234 GLY A C 1
ATOM 3938 O O . GLY A 1 234 ? 12.421 2.126 49.731 1.00 26.02 234 GLY A O 1
ATOM 3942 N N . ASP A 1 235 ? 13.558 0.829 48.284 1.00 22.92 235 ASP A N 1
ATOM 3943 C CA . ASP A 1 235 ? 14.379 0.244 49.321 1.00 24.61 235 ASP A CA 1
ATOM 3944 C C . ASP A 1 235 ? 15.287 1.308 49.926 1.00 21.83 235 ASP A C 1
ATOM 3945 O O . ASP A 1 235 ? 15.624 2.319 49.295 1.00 20.01 235 ASP A O 1
ATOM 3954 N N . GLU A 1 236 ? 15.692 1.044 51.167 1.00 22.95 236 GLU A N 1
ATOM 3955 C CA . GLU A 1 236 ? 16.449 2.006 51.950 1.00 23.41 236 GLU A CA 1
ATOM 3956 C C . GLU A 1 236 ? 17.605 2.602 51.177 1.00 21.58 236 GLU A C 1
ATOM 3957 O O . GLU A 1 236 ? 17.814 3.816 51.201 1.00 22.22 236 GLU A O 1
ATOM 3969 N N . GLU A 1 237 ? 18.441 1.735 50.595 1.00 25.37 237 GLU A N 1
ATOM 3970 C CA . GLU A 1 237 ? 19.663 2.170 49.932 1.00 29.47 237 GLU A CA 1
ATOM 3971 C C . GLU A 1 237 ? 19.335 3.046 48.739 1.00 26.29 237 GLU A C 1
ATOM 3972 O O . GLU A 1 237 ? 19.937 4.111 48.559 1.00 29.46 237 GLU A O 1
ATOM 3984 N N . THR A 1 238 ? 18.338 2.646 47.945 1.00 25.84 238 THR A N 1
ATOM 3985 C CA . THR A 1 238 ? 17.936 3.460 46.795 1.00 24.86 238 THR A CA 1
ATOM 3986 C C . THR A 1 238 ? 17.453 4.832 47.241 1.00 23.11 238 THR A C 1
ATOM 3987 O O . THR A 1 238 ? 17.826 5.865 46.663 1.00 23.79 238 THR A O 1
ATOM 3998 N N . VAL A 1 239 ? 16.655 4.863 48.300 1.00 21.46 239 VAL A N 1
ATOM 3999 C CA . VAL A 1 239 ? 16.148 6.125 48.820 1.00 20.63 239 VAL A CA 1
ATOM 4000 C C . VAL A 1 239 ? 17.277 6.994 49.388 1.00 21.40 239 VAL A C 1
ATOM 4001 O O . VAL A 1 239 ? 17.316 8.210 49.164 1.00 24.09 239 VAL A O 1
ATOM 4014 N N . ARG A 1 240 ? 18.194 6.405 50.167 1.00 23.10 240 ARG A N 1
ATOM 4015 C CA . ARG A 1 240 ? 19.289 7.193 50.729 1.00 25.16 240 ARG A CA 1
ATOM 4016 C C . ARG A 1 240 ? 20.082 7.899 49.637 1.00 27.93 240 ARG A C 1
ATOM 4017 O O . ARG A 1 240 ? 20.421 9.083 49.774 1.00 28.27 240 ARG A O 1
ATOM 4038 N N . LYS A 1 241 ? 20.396 7.185 48.553 1.00 31.51 241 LYS A N 1
ATOM 4039 C CA . LYS A 1 241 ? 21.122 7.781 47.433 1.00 32.72 241 LYS A CA 1
ATOM 4040 C C . LYS A 1 241 ? 20.362 8.965 46.846 1.00 33.47 241 LYS A C 1
ATOM 4041 O O . LYS A 1 241 ? 20.941 10.020 46.570 1.00 32.75 241 LYS A O 1
ATOM 4060 N N . ALA A 1 242 ? 19.066 8.784 46.595 1.00 33.85 242 ALA A N 1
ATOM 4061 C CA . ALA A 1 242 ? 18.265 9.853 46.009 1.00 35.04 242 ALA A CA 1
ATOM 4062 C C . ALA A 1 242 ? 18.211 11.068 46.925 1.00 35.72 242 ALA A C 1
ATOM 4063 O O . ALA A 1 242 ? 18.178 12.209 46.449 1.00 37.91 242 ALA A O 1
ATOM 4070 N N . MET A 1 243 ? 18.221 10.849 48.238 1.00 38.16 243 MET A N 1
ATOM 4071 C CA . MET A 1 243 ? 18.194 11.969 49.165 1.00 45.19 243 MET A CA 1
ATOM 4072 C C . MET A 1 243 ? 19.447 12.828 49.045 1.00 53.56 243 MET A C 1
ATOM 4073 O O . MET A 1 243 ? 19.397 14.035 49.312 1.00 54.65 243 MET A O 1
ATOM 4087 N N . GLU A 1 244 ? 20.568 12.243 48.629 1.00 60.42 244 GLU A N 1
ATOM 4088 C CA . GLU A 1 244 ? 21.780 13.026 48.390 1.00 67.07 244 GLU A CA 1
ATOM 4089 C C . GLU A 1 244 ? 21.582 14.044 47.262 1.00 66.52 244 GLU A C 1
ATOM 4090 O O . GLU A 1 244 ? 21.643 13.709 46.078 1.00 65.80 244 GLU A O 1
#